Protein AF-A0A7W1JIZ1-F1 (afdb_monomer_lite)

Foldseek 3Di:
DDDPPVLPDPCNVQPPDDDDFVRLQQVVLCLLQQQKGWPDDPDPWDADPVRHTDDDVHTDIDRRDHSLVSLVQLVVQLQLQDPPHLLVVLVLHEPARKGWDWHADPLLQKTKIWMDHSRGTGIFMDGDADPVRHGDHQAQPADPNDHDHPVCSINNNPRSVVVSVVCNVCVVVDPRDDRDHHPCVVPFQPWFFQAAFALAAPVVSQVSCVVSQEHEDEDEEDAACHQFRGFHAKVVGGRDIDTRHYYIYTHTHRNHHDDPPDPDPDPDPDPDPDDDDDDDDDDDDDDDDDDDDDDDDDDDDDDDDDDDDDDDDDDDDDDDDD

pLDDT: mean 81.82, std 17.98, range [32.06, 98.25]

Secondary structure (DSSP, 8-state):
-PPPGGG--TTGGG--S---HHHHHHHHHHHHTTTEE------S--B-TTSPBPP------EE-S-HHHHHHHHHHHHTTTSTTSHHHHTT---SS--EEEEEE-GGGSEEEEEEE-SS-EEEEEEEEE-TT--EE--TT-EETTEEPPTTT-SIIIIIHHHHHHHHHHHGGGS---PPPPP-HHHHSS--EEPPP-TTSBHHHHHHHHHHTT-EEEEEEEE--SSPTTBEEEEESPTT-EE-TT-EEEEEEE-SPPP-PPPPPP-PPPPPPPPPPPPPPPP--------------PPPPPPPPPPPPPPPPPPPPPPPPP-

Sequence (322 aa):
VTVLDDQEVPPFTLGVTDIDPLTMSSVYATMAARGVYCPPNPILDIEDRDGDSVEFPGSECERLLRPAVGDAVNDVLRGVQEPGGFGYSNGLQLTQPSAAKTGTTQNNKAVWYAGYTPTLSTAAMIAGANDAGSPKSLVGRTVGGVTLSIDSVAGSALAGPMWKRAMVVVQQWLPDLNFQPINQAKIGGAAVSVPSVAGLSVPEASARLRDAGLVPVVSSTVDSSYAYGTVAYSSPGAGSQAVSGQQVSLYISDGTPYVAPSPQPSPQPSPQPSPQPSPQSPGPSGPPPGGPGPGGPGPGGPPNPPDPPDPPDEPTEPPNGD

Radius of gyration: 31.99 Å; chains: 1; bounding box: 87×78×73 Å

Structure (mmCIF, N/CA/C/O backbone):
data_AF-A0A7W1JIZ1-F1
#
_entry.id   AF-A0A7W1JIZ1-F1
#
loop_
_atom_site.group_PDB
_atom_site.id
_atom_site.type_symbol
_atom_site.label_atom_id
_atom_site.label_alt_id
_atom_site.label_comp_id
_atom_site.label_asym_id
_atom_site.label_entity_id
_atom_site.label_seq_id
_atom_site.pdbx_PDB_ins_code
_atom_site.Cartn_x
_atom_site.Cartn_y
_atom_site.Cartn_z
_atom_site.occupancy
_atom_site.B_iso_or_equiv
_atom_site.auth_seq_id
_atom_site.auth_comp_id
_atom_site.auth_asym_id
_atom_site.auth_atom_id
_atom_site.pdbx_PDB_model_num
ATOM 1 N N . VAL A 1 1 ? -14.805 -8.358 -5.251 1.00 48.69 1 VAL A N 1
ATOM 2 C CA . VAL A 1 1 ? -15.049 -6.909 -5.430 1.00 48.69 1 VAL A CA 1
ATOM 3 C C . VAL A 1 1 ? -15.220 -6.672 -6.914 1.00 48.69 1 VAL A C 1
ATOM 5 O O . VAL A 1 1 ? -14.258 -6.854 -7.648 1.00 48.69 1 VAL A O 1
ATOM 8 N N . THR A 1 2 ? -16.441 -6.390 -7.354 1.00 47.84 2 THR A N 1
ATOM 9 C CA . THR A 1 2 ? -16.717 -5.996 -8.740 1.00 47.84 2 THR A CA 1
ATOM 10 C C . THR A 1 2 ? -16.541 -4.487 -8.804 1.00 47.84 2 THR A C 1
ATOM 12 O O . THR A 1 2 ? -17.171 -3.775 -8.024 1.00 47.84 2 THR A O 1
ATOM 15 N N . VAL A 1 3 ? -15.638 -4.010 -9.656 1.00 55.28 3 VAL A N 1
ATOM 16 C CA . VAL A 1 3 ? -15.565 -2.584 -9.987 1.00 55.28 3 VAL A CA 1
ATOM 17 C C . VAL A 1 3 ? -16.780 -2.304 -10.865 1.00 55.28 3 VAL A C 1
ATOM 19 O O . VAL A 1 3 ? -17.052 -3.072 -11.781 1.00 55.28 3 VAL A O 1
ATOM 22 N N . LEU A 1 4 ? -17.576 -1.296 -10.517 1.00 60.03 4 LEU A N 1
ATOM 23 C CA . LEU A 1 4 ? -18.727 -0.915 -11.333 1.00 60.03 4 LEU A CA 1
ATOM 24 C C . LEU A 1 4 ? -18.220 -0.316 -12.658 1.00 60.03 4 LEU A C 1
ATOM 26 O O . LEU A 1 4 ? -17.194 0.363 -12.656 1.00 60.03 4 LEU A O 1
ATOM 30 N N . ASP A 1 5 ? -18.915 -0.558 -13.773 1.00 61.09 5 ASP A N 1
ATOM 31 C CA . ASP A 1 5 ? -18.470 -0.133 -15.115 1.00 61.09 5 ASP A CA 1
ATOM 32 C C . ASP A 1 5 ? -18.224 1.388 -15.219 1.00 61.09 5 ASP A C 1
ATOM 34 O O . ASP A 1 5 ? -17.377 1.839 -15.987 1.00 61.09 5 ASP A O 1
ATOM 38 N N . ASP A 1 6 ? -18.916 2.200 -14.414 1.00 64.75 6 ASP A N 1
ATOM 39 C CA . ASP A 1 6 ? -18.737 3.657 -14.338 1.00 64.75 6 ASP A CA 1
ATOM 40 C C . ASP A 1 6 ? -17.444 4.084 -13.616 1.00 64.75 6 ASP A C 1
ATOM 42 O O . ASP A 1 6 ? -17.057 5.252 -13.661 1.00 64.75 6 ASP A O 1
ATOM 46 N N . GLN A 1 7 ? -16.758 3.140 -12.971 1.00 58.75 7 GLN A N 1
ATOM 47 C CA . GLN A 1 7 ? -15.503 3.339 -12.249 1.00 58.75 7 GLN A CA 1
ATOM 48 C C . GLN A 1 7 ? -14.281 2.825 -13.033 1.00 58.75 7 GLN A C 1
ATOM 50 O O . GLN A 1 7 ? -13.144 3.121 -12.655 1.00 58.75 7 GLN A O 1
ATOM 55 N N . GLU A 1 8 ? -14.478 2.118 -14.153 1.00 67.88 8 GLU A N 1
ATOM 56 C CA . GLU A 1 8 ? -13.410 1.658 -15.054 1.00 67.88 8 GLU A CA 1
ATOM 57 C C . GLU A 1 8 ? -12.927 2.779 -15.991 1.00 67.88 8 GLU A C 1
ATOM 59 O O . GLU A 1 8 ? -13.077 2.753 -17.212 1.00 67.88 8 GLU A O 1
ATOM 64 N N . VAL A 1 9 ? -12.322 3.807 -15.403 1.00 74.06 9 VAL A N 1
ATOM 65 C CA . VAL A 1 9 ? -11.787 4.964 -16.132 1.00 74.06 9 VAL A CA 1
ATOM 66 C C . VAL A 1 9 ? -10.263 4.860 -16.306 1.00 74.06 9 VAL A C 1
ATOM 68 O O . VAL A 1 9 ? -9.600 4.216 -15.495 1.00 74.06 9 VAL A O 1
ATOM 71 N N . PRO A 1 10 ? -9.637 5.520 -17.305 1.00 77.94 10 PRO A N 1
ATOM 72 C CA . PRO A 1 10 ? -8.180 5.479 -17.489 1.00 77.94 10 PRO A CA 1
ATOM 73 C C . PRO A 1 10 ? -7.337 5.763 -16.225 1.00 77.94 10 PRO A C 1
ATOM 75 O O . PRO A 1 10 ? -6.328 5.083 -16.030 1.00 77.94 10 PRO A O 1
ATOM 78 N N . PRO A 1 11 ? -7.717 6.699 -15.325 1.00 78.38 11 PRO A N 1
ATOM 79 C CA . PRO A 1 11 ? -7.002 6.909 -14.067 1.00 78.38 11 PRO A CA 1
ATOM 80 C C . PRO A 1 11 ? -7.400 5.941 -12.934 1.00 78.38 11 PRO A C 1
ATOM 82 O O . PRO A 1 11 ? -7.041 6.200 -11.790 1.00 78.38 11 PRO A O 1
ATOM 85 N N . PHE A 1 12 ? -8.108 4.834 -13.194 1.00 78.44 12 PHE A N 1
ATOM 86 C CA . PHE A 1 12 ? -8.538 3.866 -12.169 1.00 78.44 12 PHE A CA 1
ATOM 87 C C . PHE A 1 12 ? -7.379 3.394 -11.276 1.00 78.44 12 PHE A C 1
ATOM 89 O O . PHE A 1 12 ? -7.503 3.347 -10.053 1.00 78.44 12 PHE A O 1
ATOM 96 N N . THR A 1 13 ? -6.203 3.145 -11.863 1.00 79.50 13 THR A N 1
ATOM 97 C CA . THR A 1 13 ? -4.988 2.730 -11.133 1.00 79.50 13 THR A CA 1
ATOM 98 C C . THR A 1 13 ? -4.440 3.796 -10.178 1.00 79.50 13 THR A C 1
ATOM 100 O O . THR A 1 13 ? -3.628 3.475 -9.310 1.00 79.50 13 THR A O 1
ATOM 103 N N . LEU A 1 14 ? -4.893 5.048 -10.299 1.00 78.50 14 LEU A N 1
ATOM 104 C CA . LEU A 1 14 ? -4.579 6.145 -9.382 1.00 78.50 14 LEU A CA 1
ATOM 105 C C . LEU A 1 14 ? -5.563 6.240 -8.202 1.00 78.50 14 LEU A C 1
ATOM 107 O O . LEU A 1 14 ? -5.382 7.101 -7.344 1.00 78.50 14 LEU A O 1
ATOM 111 N N . GLY A 1 15 ? -6.573 5.364 -8.130 1.00 77.06 15 GLY A N 1
ATOM 112 C CA . GLY A 1 15 ? -7.513 5.301 -7.009 1.00 77.06 15 GLY A CA 1
ATOM 113 C C . GLY A 1 15 ? -8.532 6.439 -7.009 1.00 77.06 15 GLY A C 1
ATOM 114 O O . GLY A 1 15 ? -8.712 7.106 -5.995 1.00 77.06 15 GLY A O 1
ATOM 115 N N . VAL A 1 16 ? -9.169 6.688 -8.156 1.00 78.62 16 VAL A N 1
ATOM 116 C CA . VAL A 1 16 ? -10.203 7.732 -8.307 1.00 78.62 16 VAL A CA 1
ATOM 117 C C . VAL A 1 16 ? -11.591 7.306 -7.819 1.00 78.62 16 VAL A C 1
ATOM 119 O O . VAL A 1 16 ? -12.477 8.147 -7.727 1.00 78.62 16 VAL A O 1
ATOM 122 N N . THR A 1 17 ? -11.770 6.022 -7.516 1.00 78.31 17 THR A N 1
ATOM 123 C CA . THR A 1 17 ? -13.031 5.441 -7.047 1.00 78.31 17 THR A CA 1
ATOM 124 C C . THR A 1 17 ? -13.252 5.713 -5.564 1.00 78.31 17 THR A C 1
ATOM 126 O O . THR A 1 17 ? -12.331 5.573 -4.754 1.00 78.31 17 THR A O 1
ATOM 129 N N . ASP A 1 18 ? -14.493 6.031 -5.201 1.00 82.00 18 ASP A N 1
ATOM 130 C CA . ASP A 1 18 ? -14.903 6.169 -3.807 1.00 82.00 18 ASP A CA 1
ATOM 131 C C . ASP A 1 18 ? -14.975 4.793 -3.136 1.00 82.00 18 ASP A C 1
ATOM 133 O O . ASP A 1 18 ? -15.740 3.916 -3.539 1.00 82.00 18 ASP A O 1
ATOM 137 N N . ILE A 1 19 ? -14.154 4.589 -2.104 1.00 87.81 19 ILE A N 1
ATOM 138 C CA . ILE A 1 19 ? -14.117 3.351 -1.321 1.00 87.81 19 ILE A CA 1
ATOM 139 C C . ILE A 1 19 ? -14.002 3.701 0.161 1.00 87.81 19 ILE A C 1
ATOM 141 O O . ILE A 1 19 ? -13.246 4.594 0.547 1.00 87.81 19 ILE A O 1
ATOM 145 N N . ASP A 1 20 ? -14.747 2.991 1.005 1.00 91.44 20 ASP A N 1
ATOM 146 C CA . ASP A 1 20 ? -14.734 3.198 2.447 1.00 91.44 20 ASP A CA 1
ATOM 147 C C . ASP A 1 20 ? -13.520 2.523 3.138 1.00 91.44 20 ASP A C 1
ATOM 149 O O . ASP A 1 20 ? -12.940 1.556 2.622 1.00 91.44 20 ASP A O 1
ATOM 153 N N . PRO A 1 21 ? -13.119 2.992 4.338 1.00 94.12 21 PRO A N 1
ATOM 154 C CA . PRO A 1 21 ? -11.977 2.426 5.054 1.00 94.12 21 PRO A CA 1
ATOM 155 C C . PRO A 1 21 ? -12.106 0.946 5.441 1.00 94.12 21 PRO A C 1
ATOM 157 O O . PRO A 1 21 ? -11.080 0.265 5.510 1.00 94.12 21 PRO A O 1
ATOM 160 N N . LEU A 1 22 ? -13.319 0.428 5.679 1.00 95.19 22 LEU A N 1
ATOM 161 C CA . LEU A 1 22 ? -13.514 -0.984 6.019 1.00 95.19 22 LEU A CA 1
ATOM 162 C C . LEU A 1 22 ? -13.205 -1.854 4.799 1.00 95.19 22 LEU A C 1
ATOM 164 O O . LEU A 1 22 ? -12.406 -2.789 4.905 1.00 95.19 22 LEU A O 1
ATOM 168 N N . THR A 1 23 ? -13.729 -1.489 3.629 1.00 94.94 23 THR A N 1
ATOM 169 C CA . THR A 1 23 ? -13.409 -2.159 2.364 1.00 94.94 23 THR A CA 1
ATOM 170 C C . THR A 1 23 ? -11.909 -2.102 2.069 1.00 94.94 23 THR A C 1
ATOM 172 O O . THR A 1 23 ? -11.303 -3.137 1.784 1.00 94.94 23 THR A O 1
ATOM 175 N N . MET A 1 24 ? -11.269 -0.935 2.218 1.00 95.62 24 MET A N 1
ATOM 176 C CA . MET A 1 24 ? -9.814 -0.815 2.047 1.00 95.62 24 MET A CA 1
ATOM 177 C C . MET A 1 24 ? -9.032 -1.709 3.014 1.00 95.62 24 MET A C 1
ATOM 179 O O . MET A 1 24 ? -8.118 -2.417 2.591 1.00 95.62 24 MET A O 1
ATOM 183 N N . SER A 1 25 ? -9.397 -1.740 4.298 1.00 96.88 25 SER A N 1
ATOM 184 C CA . SER A 1 25 ? -8.731 -2.612 5.273 1.00 96.88 25 SER A CA 1
ATOM 185 C C . SER A 1 25 ? -8.864 -4.095 4.907 1.00 96.88 25 SER A C 1
ATOM 187 O O . SER A 1 25 ? -7.904 -4.850 5.021 1.00 96.88 25 SER A O 1
ATOM 189 N N . SER A 1 26 ? -10.013 -4.509 4.367 1.00 96.75 26 SER A N 1
ATOM 190 C CA . SER A 1 26 ? -10.249 -5.885 3.922 1.00 96.75 26 SER A CA 1
ATOM 191 C C . SER A 1 26 ? -9.415 -6.260 2.686 1.00 96.75 26 SER A C 1
ATOM 193 O O . SER A 1 26 ? -8.850 -7.358 2.611 1.00 96.75 26 SER A O 1
ATOM 195 N N . VAL A 1 27 ? -9.248 -5.330 1.738 1.00 95.75 27 VAL A N 1
ATOM 196 C CA . VAL A 1 27 ? -8.368 -5.523 0.570 1.00 95.75 27 VAL A CA 1
ATOM 197 C C . VAL A 1 27 ? -6.921 -5.740 1.013 1.00 95.75 27 VAL A C 1
ATOM 199 O O . VAL A 1 27 ? -6.272 -6.691 0.576 1.00 95.75 27 VAL A O 1
ATOM 202 N N . TYR A 1 28 ? -6.412 -4.907 1.919 1.00 97.75 28 TYR A N 1
ATOM 203 C CA . TYR A 1 28 ? -5.046 -5.053 2.425 1.00 97.75 28 TYR A CA 1
ATOM 204 C C . TYR A 1 28 ? -4.892 -6.284 3.337 1.00 97.75 28 TYR A C 1
ATOM 206 O O . TYR A 1 28 ? -3.856 -6.949 3.284 1.00 97.75 28 TYR A O 1
ATOM 214 N N . ALA A 1 29 ? -5.930 -6.670 4.091 1.00 98.00 29 ALA A N 1
ATOM 215 C CA . ALA A 1 29 ? -5.964 -7.935 4.831 1.00 98.00 29 ALA A CA 1
ATOM 216 C C . ALA A 1 29 ? -5.835 -9.148 3.899 1.00 98.00 29 ALA A C 1
ATOM 218 O O . ALA A 1 29 ? -5.145 -10.106 4.236 1.00 98.00 29 ALA A O 1
ATOM 219 N N . THR A 1 30 ? -6.416 -9.086 2.698 1.00 97.81 30 THR A N 1
ATOM 220 C CA . THR A 1 30 ? -6.281 -10.150 1.690 1.00 97.81 30 THR A CA 1
ATOM 221 C C . THR A 1 30 ? -4.826 -10.337 1.258 1.00 97.81 30 THR A C 1
ATOM 223 O O . THR A 1 30 ? -4.362 -11.467 1.083 1.00 97.81 30 THR A O 1
ATOM 226 N N . MET A 1 31 ? -4.071 -9.242 1.126 1.00 97.00 31 MET A N 1
ATOM 227 C CA . MET A 1 31 ? -2.637 -9.296 0.812 1.00 97.00 31 MET A CA 1
ATOM 228 C C . MET A 1 31 ? -1.827 -9.847 1.992 1.00 97.00 31 MET A C 1
ATOM 230 O O . MET A 1 31 ? -1.006 -10.750 1.803 1.00 97.00 31 MET A O 1
ATOM 234 N N . ALA A 1 32 ? -2.125 -9.391 3.215 1.00 96.94 32 ALA A N 1
ATOM 235 C CA . ALA A 1 32 ? -1.540 -9.921 4.449 1.00 96.94 32 ALA A CA 1
ATOM 236 C C . ALA A 1 32 ? -1.744 -11.443 4.572 1.00 96.94 32 ALA A C 1
ATOM 238 O O . ALA A 1 32 ? -0.798 -12.189 4.819 1.00 96.94 32 ALA A O 1
ATOM 239 N N . ALA A 1 33 ? -2.960 -11.911 4.275 1.00 97.06 33 ALA A N 1
ATOM 240 C CA . ALA A 1 33 ? -3.366 -13.314 4.272 1.00 97.06 33 ALA A CA 1
ATOM 241 C C . ALA A 1 33 ? -2.959 -14.076 2.994 1.00 97.06 33 ALA A C 1
ATOM 243 O O . ALA A 1 33 ? -3.486 -15.153 2.697 1.00 97.06 33 ALA A O 1
ATOM 244 N N . ARG A 1 34 ? -2.002 -13.542 2.221 1.00 96.25 34 ARG A N 1
ATOM 245 C CA . ARG A 1 34 ? -1.407 -14.196 1.043 1.00 96.25 34 ARG A CA 1
ATOM 246 C C . ARG A 1 34 ? -2.464 -14.630 0.021 1.00 96.25 34 ARG A C 1
ATOM 248 O O . ARG A 1 34 ? -2.449 -15.761 -0.480 1.00 96.25 34 ARG A O 1
ATOM 255 N N . GLY A 1 35 ? -3.405 -13.734 -0.262 1.00 96.62 35 GLY A N 1
ATOM 256 C CA . GLY A 1 35 ? -4.445 -13.910 -1.270 1.00 96.62 35 GLY A CA 1
ATOM 257 C C . GLY A 1 35 ? -5.746 -14.543 -0.788 1.00 96.62 35 GLY A C 1
ATOM 258 O O . GLY A 1 35 ? -6.577 -14.866 -1.634 1.00 96.62 35 GLY A O 1
ATOM 259 N N . VAL A 1 36 ? -5.918 -14.764 0.518 1.00 97.75 36 VAL A N 1
ATOM 260 C CA . VAL A 1 36 ? -7.187 -15.231 1.095 1.00 97.75 36 VAL A CA 1
ATOM 261 C C . VAL A 1 36 ? -8.004 -14.028 1.543 1.00 97.75 36 VAL A C 1
ATOM 263 O O . VAL A 1 36 ? -7.555 -13.254 2.379 1.00 97.75 36 VAL A O 1
ATOM 266 N N . TYR A 1 37 ? -9.193 -13.875 0.978 1.00 97.00 37 TYR A N 1
ATOM 267 C CA . TYR A 1 37 ? -10.169 -12.874 1.374 1.00 97.00 37 TYR A CA 1
ATOM 268 C C . TYR A 1 37 ? -11.163 -13.497 2.347 1.00 97.00 37 TYR A C 1
ATOM 270 O O . TYR A 1 37 ? -11.658 -14.594 2.107 1.00 97.00 37 TYR A O 1
ATOM 278 N N . CYS A 1 38 ? -11.475 -12.780 3.419 1.00 94.69 38 CYS A N 1
ATOM 279 C CA . CYS A 1 38 ? -12.559 -13.117 4.330 1.00 94.69 38 CYS A CA 1
ATOM 280 C C . CYS A 1 38 ? -13.468 -11.884 4.438 1.00 94.69 38 CYS A C 1
ATOM 282 O O . CYS A 1 38 ? -12.957 -10.805 4.767 1.00 94.69 38 CYS A O 1
ATOM 284 N N . PRO A 1 39 ? -14.782 -12.006 4.180 1.00 94.19 39 PRO A N 1
ATOM 285 C CA . PRO A 1 39 ? -15.728 -10.924 4.416 1.00 94.19 39 PRO A CA 1
ATOM 286 C C . PRO A 1 39 ? -15.605 -10.374 5.848 1.00 94.19 39 PRO A C 1
ATOM 288 O O . PRO A 1 39 ? -15.600 -11.169 6.796 1.00 94.19 39 PRO A O 1
ATOM 291 N N . PRO A 1 40 ? -15.493 -9.045 6.043 1.00 93.25 40 PRO A N 1
ATOM 292 C CA . PRO A 1 40 ? -15.467 -8.457 7.377 1.00 93.25 40 PRO A CA 1
ATOM 293 C C . PRO A 1 40 ? -16.747 -8.777 8.148 1.00 93.25 40 PRO A C 1
ATOM 295 O O . PRO A 1 40 ? -17.843 -8.693 7.598 1.00 93.25 40 PRO A O 1
ATOM 298 N N . ASN A 1 41 ? -16.606 -9.113 9.428 1.00 92.56 41 ASN A N 1
ATOM 299 C CA . ASN A 1 41 ? -17.721 -9.512 10.274 1.00 92.56 41 ASN A CA 1
ATOM 300 C C . ASN A 1 41 ? -17.519 -8.980 11.701 1.00 92.56 41 ASN A C 1
ATOM 302 O O . ASN A 1 41 ? -16.470 -9.243 12.291 1.00 92.56 41 ASN A O 1
ATOM 306 N N . PRO A 1 42 ? -18.472 -8.199 12.243 1.00 92.38 42 PRO A N 1
ATOM 307 C CA . PRO A 1 42 ? -18.342 -7.604 13.570 1.00 92.38 42 PRO A CA 1
ATOM 308 C C . PRO A 1 42 ? -18.762 -8.545 14.711 1.00 92.38 42 PRO A C 1
ATOM 310 O O . PRO A 1 42 ? -18.603 -8.177 15.873 1.00 92.38 42 PRO A O 1
ATOM 313 N N . ILE A 1 43 ? -19.337 -9.714 14.409 1.00 92.38 43 ILE A N 1
ATOM 314 C CA . ILE A 1 43 ? -19.869 -10.647 15.407 1.00 92.38 43 ILE A CA 1
ATOM 315 C C . ILE A 1 43 ? -18.727 -11.521 15.937 1.00 92.38 43 ILE A C 1
ATOM 317 O O . ILE A 1 43 ? -18.077 -12.227 15.167 1.00 92.38 43 ILE A O 1
ATOM 321 N N . LEU A 1 44 ? -18.497 -11.465 17.251 1.00 89.25 44 LEU A N 1
ATOM 322 C CA . LEU A 1 44 ? -17.496 -12.286 17.944 1.00 89.25 44 LEU A CA 1
ATOM 323 C C . LEU A 1 44 ? -18.102 -13.561 18.534 1.00 89.25 44 LEU A C 1
ATOM 325 O O . LEU A 1 44 ? -17.518 -14.629 18.390 1.00 89.25 44 LEU A O 1
ATOM 329 N N . ASP A 1 45 ? -19.257 -13.430 19.181 1.00 91.12 45 ASP A N 1
ATOM 330 C CA . ASP A 1 45 ? -20.047 -14.528 19.732 1.00 91.12 45 ASP A CA 1
ATOM 331 C C . ASP A 1 45 ? -21.519 -14.097 19.810 1.00 91.12 45 ASP A C 1
ATOM 333 O O . ASP A 1 45 ? -21.821 -12.896 19.813 1.00 91.12 45 ASP A O 1
ATOM 337 N N . ILE A 1 46 ? -22.428 -15.067 19.842 1.00 93.56 46 ILE A N 1
ATOM 338 C CA . ILE A 1 46 ? -23.862 -14.848 20.037 1.00 93.56 46 ILE A CA 1
ATOM 339 C C . ILE A 1 46 ? -24.282 -15.712 21.220 1.00 93.56 46 ILE A C 1
ATOM 341 O O . ILE A 1 46 ? -24.146 -16.925 21.164 1.00 93.56 46 ILE A O 1
ATOM 345 N N . GLU A 1 47 ? -24.838 -15.100 22.258 1.00 96.69 47 GLU A N 1
ATOM 346 C CA . GLU A 1 47 ? -25.409 -15.807 23.407 1.00 96.69 47 GLU A CA 1
ATOM 347 C C . GLU A 1 47 ? -26.937 -15.678 23.370 1.00 96.69 47 GLU A C 1
ATOM 349 O O . GLU A 1 47 ? -27.480 -14.644 22.957 1.00 96.69 47 GLU A O 1
ATOM 354 N N . ASP A 1 48 ? -27.648 -16.728 23.776 1.00 95.75 48 ASP A N 1
ATOM 355 C CA . ASP A 1 48 ? -29.096 -16.672 23.938 1.00 95.75 48 ASP A CA 1
ATOM 356 C C . ASP A 1 48 ? -29.513 -16.043 25.286 1.00 95.75 48 ASP A C 1
ATOM 358 O O . ASP A 1 48 ? -28.711 -15.482 26.032 1.00 95.75 48 ASP A O 1
ATOM 362 N N . ARG A 1 49 ? -30.815 -16.083 25.600 1.00 96.12 49 ARG A N 1
ATOM 363 C CA . ARG A 1 49 ? -31.348 -15.486 26.839 1.00 96.12 49 ARG A CA 1
ATOM 364 C C . ARG A 1 49 ? -30.878 -16.198 28.111 1.00 96.12 49 ARG A C 1
ATOM 366 O O . ARG A 1 49 ? -30.969 -15.608 29.187 1.00 96.12 49 ARG A O 1
ATOM 373 N N . ASP A 1 50 ? -30.504 -17.465 27.981 1.00 96.38 50 ASP A N 1
ATOM 374 C CA . ASP A 1 50 ? -30.121 -18.352 29.070 1.00 96.38 50 ASP A CA 1
ATOM 375 C C . ASP A 1 50 ? -28.589 -18.341 29.260 1.00 96.38 50 ASP A C 1
ATOM 377 O O . ASP A 1 50 ? -28.088 -18.826 30.276 1.00 96.38 50 ASP A O 1
ATOM 381 N N . GLY A 1 51 ? -27.866 -17.674 28.350 1.00 94.50 51 GLY A N 1
ATOM 382 C CA . GLY A 1 51 ? -26.414 -17.512 28.361 1.00 94.50 51 GLY A CA 1
ATOM 383 C C . GLY A 1 51 ? -25.678 -18.602 27.585 1.00 94.50 51 GLY A C 1
ATOM 384 O O . GLY A 1 51 ? -24.460 -18.709 27.712 1.00 94.50 51 GLY A O 1
ATOM 385 N N . ASP A 1 52 ? -26.393 -19.415 26.804 1.00 96.25 52 ASP A N 1
ATOM 386 C CA . ASP A 1 52 ? -25.790 -20.470 25.996 1.00 96.25 52 ASP A CA 1
ATOM 387 C C . ASP A 1 52 ? -25.305 -19.905 24.649 1.00 96.25 52 ASP A C 1
ATOM 389 O O . ASP A 1 52 ? -26.011 -19.136 23.985 1.00 96.25 52 ASP A O 1
ATOM 393 N N . SER A 1 53 ? -24.095 -20.294 24.225 1.00 94.88 53 SER A N 1
ATOM 394 C CA . SER A 1 53 ? -23.544 -19.888 22.926 1.00 94.88 53 SER A CA 1
ATOM 395 C C . SER A 1 53 ? -24.368 -20.463 21.772 1.00 94.88 53 SER A C 1
ATOM 397 O O . SER A 1 53 ? -24.633 -21.666 21.690 1.00 94.88 53 SER A O 1
ATOM 399 N N . VAL A 1 54 ? -24.709 -19.595 20.830 1.00 95.00 54 VAL A N 1
ATOM 400 C CA . VAL A 1 54 ? -25.409 -19.905 19.588 1.00 95.00 54 VAL A CA 1
ATOM 401 C C . VAL A 1 54 ? -24.382 -20.086 18.480 1.00 95.00 54 VAL A C 1
ATOM 403 O O . VAL A 1 54 ? -23.525 -19.231 18.256 1.00 95.00 54 VAL A O 1
ATOM 406 N N . GLU A 1 55 ? -24.487 -21.196 17.748 1.00 90.94 55 GLU A N 1
ATOM 407 C CA . GLU A 1 55 ? -23.596 -21.458 16.622 1.00 90.94 55 GLU A CA 1
ATOM 408 C C . GLU A 1 55 ? -23.717 -20.351 15.570 1.00 90.94 55 GLU A C 1
ATOM 410 O O . GLU A 1 55 ? -24.790 -20.076 15.024 1.00 90.94 55 GLU A O 1
ATOM 415 N N . PHE A 1 56 ? -22.581 -19.732 15.269 1.00 86.31 56 PHE A N 1
ATOM 416 C CA . PHE A 1 56 ? -22.457 -18.722 14.240 1.00 86.31 56 PHE A CA 1
ATOM 417 C C . PHE A 1 56 ? -21.385 -19.171 13.240 1.00 86.31 56 PHE A C 1
ATOM 419 O O . PHE A 1 56 ? -20.216 -19.277 13.615 1.00 86.31 56 PHE A O 1
ATOM 426 N N . PRO A 1 57 ? -21.739 -19.428 11.965 1.00 82.25 57 PRO A N 1
ATOM 427 C CA . PRO A 1 57 ? -20.809 -19.999 10.985 1.00 82.25 57 PRO A CA 1
ATOM 428 C C . PRO A 1 57 ? -19.659 -19.053 10.597 1.00 82.25 57 PRO A C 1
ATOM 430 O O . PRO A 1 57 ? -18.718 -19.470 9.925 1.00 82.25 57 PRO A O 1
ATOM 433 N N . GLY A 1 58 ? -19.698 -17.791 11.037 1.00 85.94 58 GLY A N 1
ATOM 434 C CA . GLY A 1 58 ? -18.648 -16.817 10.771 1.00 85.94 58 GLY A CA 1
ATOM 435 C C . GLY A 1 58 ? -18.593 -16.390 9.304 1.00 85.94 58 GLY A C 1
ATOM 436 O O . GLY A 1 58 ? -19.581 -16.454 8.574 1.00 85.94 58 GLY A O 1
ATOM 437 N N . SER A 1 59 ? -17.430 -15.893 8.888 1.00 89.88 59 SER A N 1
ATOM 438 C CA . SER A 1 59 ? -17.183 -15.483 7.503 1.00 89.88 59 SER A CA 1
ATOM 439 C C . SER A 1 59 ? -16.603 -16.629 6.682 1.00 89.88 59 SER A C 1
ATOM 441 O O . SER A 1 59 ? -15.571 -17.193 7.044 1.00 89.88 59 SER A O 1
ATOM 443 N N . GLU A 1 60 ? -17.200 -16.908 5.524 1.00 91.94 60 GLU A N 1
ATOM 444 C CA . GLU A 1 60 ? -16.630 -17.839 4.549 1.00 91.94 60 GLU A CA 1
ATOM 445 C C . GLU A 1 60 ? -15.468 -17.179 3.799 1.00 91.94 60 GLU A C 1
ATOM 447 O O . GLU A 1 60 ? -15.641 -16.193 3.081 1.00 91.94 60 GLU A O 1
ATOM 452 N N . CYS A 1 61 ? -14.262 -17.710 3.985 1.00 95.38 61 CYS A N 1
ATOM 453 C CA . CYS A 1 61 ? -13.064 -17.191 3.338 1.00 95.38 61 CYS A CA 1
ATOM 454 C C . CYS A 1 61 ? -12.805 -17.868 1.986 1.00 95.38 61 CYS A C 1
ATOM 456 O O . CYS A 1 61 ? -12.882 -19.090 1.861 1.00 95.38 61 CYS A O 1
ATOM 458 N N . GLU A 1 62 ? -12.371 -17.088 0.999 1.00 96.38 62 GLU A N 1
ATOM 459 C CA . GLU A 1 62 ? -12.053 -17.550 -0.351 1.00 96.38 62 GLU A CA 1
ATOM 460 C C . GLU A 1 62 ? -10.614 -17.189 -0.737 1.00 96.38 62 GLU A C 1
ATOM 462 O O . GLU A 1 62 ? -10.111 -16.100 -0.456 1.00 96.38 62 GLU A O 1
ATOM 467 N N . ARG A 1 63 ? -9.924 -18.094 -1.438 1.00 96.88 63 ARG A N 1
ATOM 468 C CA . ARG A 1 63 ? -8.626 -17.785 -2.045 1.00 96.88 63 ARG A CA 1
ATOM 469 C C . ARG A 1 63 ? -8.816 -17.100 -3.399 1.00 96.88 63 ARG A C 1
ATOM 471 O O . ARG A 1 63 ? -9.013 -17.774 -4.403 1.00 96.88 63 ARG A O 1
ATOM 478 N N . LEU A 1 64 ? -8.628 -15.784 -3.425 1.00 94.81 64 LEU A N 1
ATOM 479 C CA . LEU A 1 64 ? -8.710 -14.967 -4.640 1.00 94.81 64 LEU A CA 1
ATOM 480 C C . LEU A 1 64 ? -7.376 -14.868 -5.388 1.00 94.81 64 LEU A C 1
ATOM 482 O O . LEU A 1 64 ? -7.352 -14.754 -6.611 1.00 94.81 64 LEU A O 1
ATOM 486 N N . LEU A 1 65 ? -6.247 -14.915 -4.669 1.00 92.81 65 LEU A N 1
ATOM 487 C CA . LEU A 1 65 ? -4.912 -14.828 -5.265 1.00 92.81 65 LEU A CA 1
ATOM 488 C C . LEU A 1 65 ? -4.040 -16.027 -4.884 1.00 92.81 65 LEU A C 1
ATOM 490 O O . LEU A 1 65 ? -4.130 -16.611 -3.796 1.00 92.81 65 LEU A O 1
ATOM 494 N N . ARG A 1 66 ? -3.121 -16.373 -5.791 1.00 93.31 66 ARG A N 1
ATOM 495 C CA . ARG A 1 66 ? -2.047 -17.329 -5.495 1.00 93.31 66 ARG A CA 1
ATOM 496 C C . ARG A 1 66 ? -1.166 -16.757 -4.373 1.00 93.31 66 ARG A C 1
ATOM 498 O O . ARG A 1 66 ? -0.818 -15.579 -4.459 1.00 93.31 66 ARG A O 1
ATOM 505 N N . PRO A 1 67 ? -0.705 -17.573 -3.405 1.00 93.56 67 PRO A N 1
ATOM 506 C CA . PRO A 1 67 ? 0.148 -17.098 -2.314 1.00 93.56 67 PRO A CA 1
ATOM 507 C C . PRO A 1 67 ? 1.362 -16.297 -2.784 1.00 93.56 67 PRO A C 1
ATOM 509 O O . PRO A 1 67 ? 1.629 -15.233 -2.250 1.00 93.56 67 PRO A O 1
ATOM 512 N N . ALA A 1 68 ? 2.026 -16.752 -3.852 1.00 88.88 68 ALA A N 1
ATOM 513 C CA . ALA A 1 68 ? 3.193 -16.074 -4.413 1.00 88.88 68 ALA A CA 1
ATOM 514 C C . ALA A 1 68 ? 2.896 -14.638 -4.887 1.00 88.88 68 ALA A C 1
ATOM 516 O O . ALA A 1 68 ? 3.765 -13.782 -4.802 1.00 88.88 68 ALA A O 1
ATOM 517 N N . VAL A 1 69 ? 1.677 -14.352 -5.359 1.00 91.19 69 VAL A N 1
ATOM 518 C CA . VAL A 1 69 ? 1.284 -12.985 -5.742 1.00 91.19 69 VAL A CA 1
ATOM 519 C C . VAL A 1 69 ? 1.125 -12.116 -4.496 1.00 91.19 69 VAL A C 1
ATOM 521 O O . VAL A 1 69 ? 1.649 -11.009 -4.464 1.00 91.19 69 VAL A O 1
ATOM 524 N N . GLY A 1 70 ? 0.465 -12.633 -3.454 1.00 94.31 70 GLY A N 1
ATOM 525 C CA . GLY A 1 70 ? 0.366 -11.936 -2.168 1.00 94.31 70 GLY A CA 1
ATOM 526 C C . GLY A 1 70 ? 1.741 -11.673 -1.549 1.00 94.31 70 GLY A C 1
ATOM 527 O O . GLY A 1 70 ? 2.017 -10.558 -1.126 1.00 94.31 70 GLY A O 1
ATOM 528 N N . ASP A 1 71 ? 2.636 -12.662 -1.584 1.00 94.56 71 ASP A N 1
ATOM 529 C CA . ASP A 1 71 ? 4.016 -12.534 -1.099 1.00 94.56 71 ASP A CA 1
ATOM 530 C C . ASP A 1 71 ? 4.788 -11.452 -1.876 1.00 94.56 71 ASP A C 1
ATOM 532 O O . ASP A 1 71 ? 5.483 -10.645 -1.266 1.00 94.56 71 ASP A O 1
ATOM 536 N N . ALA A 1 72 ? 4.614 -11.376 -3.202 1.00 91.62 72 ALA A N 1
ATOM 537 C CA . ALA A 1 72 ? 5.209 -10.331 -4.041 1.00 91.62 72 ALA A CA 1
ATOM 538 C C . ALA A 1 72 ? 4.714 -8.925 -3.677 1.00 91.62 72 ALA A C 1
ATOM 540 O O . ALA A 1 72 ? 5.506 -7.995 -3.550 1.00 91.62 72 ALA A O 1
ATOM 541 N N . VAL A 1 73 ? 3.398 -8.770 -3.503 1.00 95.25 73 VAL A N 1
ATOM 542 C CA . VAL A 1 73 ? 2.795 -7.492 -3.102 1.00 95.25 73 VAL A CA 1
ATOM 543 C C . VAL A 1 73 ? 3.300 -7.086 -1.721 1.00 95.25 73 VAL A C 1
ATOM 545 O O . VAL A 1 73 ? 3.700 -5.941 -1.531 1.00 95.25 73 VAL A O 1
ATOM 548 N N . ASN A 1 74 ? 3.352 -8.028 -0.778 1.00 95.94 74 ASN A N 1
ATOM 549 C CA . ASN A 1 74 ? 3.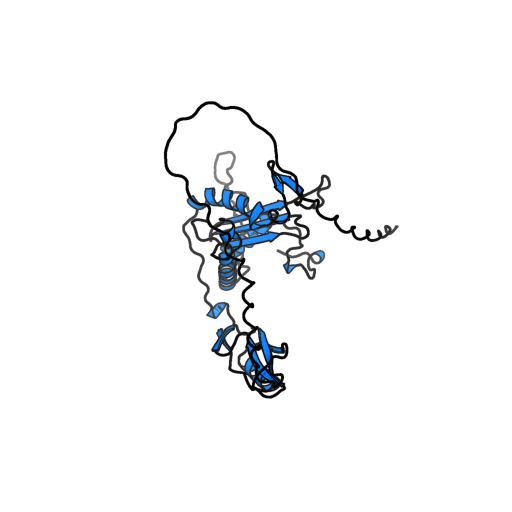881 -7.786 0.560 1.00 95.94 74 ASN A CA 1
ATOM 550 C C . ASN A 1 74 ? 5.341 -7.326 0.507 1.00 95.94 74 ASN A C 1
ATOM 552 O O . ASN A 1 74 ? 5.689 -6.360 1.175 1.00 95.94 74 ASN A O 1
ATOM 556 N N . ASP A 1 75 ? 6.178 -7.965 -0.311 1.00 93.56 75 ASP A N 1
ATOM 557 C CA . ASP A 1 75 ? 7.582 -7.590 -0.494 1.00 93.56 75 ASP A CA 1
ATOM 558 C C . ASP A 1 75 ? 7.752 -6.141 -0.958 1.00 93.56 75 ASP A C 1
ATOM 560 O O . ASP A 1 75 ? 8.491 -5.377 -0.340 1.00 93.56 75 ASP A O 1
ATOM 564 N N . VAL A 1 76 ? 6.985 -5.734 -1.972 1.00 93.75 76 VAL A N 1
ATOM 565 C CA . VAL A 1 76 ? 6.985 -4.354 -2.475 1.00 93.75 76 VAL A CA 1
ATOM 566 C C . VAL A 1 76 ? 6.472 -3.372 -1.417 1.00 93.75 76 VAL A C 1
ATOM 568 O O . VAL A 1 76 ? 7.072 -2.320 -1.199 1.00 93.75 76 VAL A O 1
ATOM 571 N N . LEU A 1 77 ? 5.365 -3.695 -0.742 1.00 97.00 77 LEU A N 1
ATOM 572 C CA . LEU A 1 77 ? 4.717 -2.788 0.211 1.00 97.00 77 LEU A CA 1
ATOM 573 C C . LEU A 1 77 ? 5.468 -2.658 1.546 1.00 97.00 77 LEU A C 1
ATOM 575 O O . LEU A 1 77 ? 5.308 -1.643 2.231 1.00 97.00 77 LEU A O 1
ATOM 579 N N . ARG A 1 78 ? 6.336 -3.614 1.908 1.00 96.06 78 ARG A N 1
ATOM 580 C CA . ARG A 1 78 ? 7.301 -3.435 3.011 1.00 96.06 78 ARG A CA 1
ATOM 581 C C . ARG A 1 78 ? 8.223 -2.244 2.763 1.00 96.06 78 ARG A C 1
ATOM 583 O O . ARG A 1 78 ? 8.531 -1.525 3.709 1.00 96.06 78 ARG A O 1
ATOM 590 N N . GLY A 1 79 ? 8.560 -1.957 1.503 1.00 91.56 79 GLY A N 1
ATOM 591 C CA . GLY A 1 79 ? 9.425 -0.838 1.122 1.00 91.56 79 GLY A CA 1
ATOM 592 C C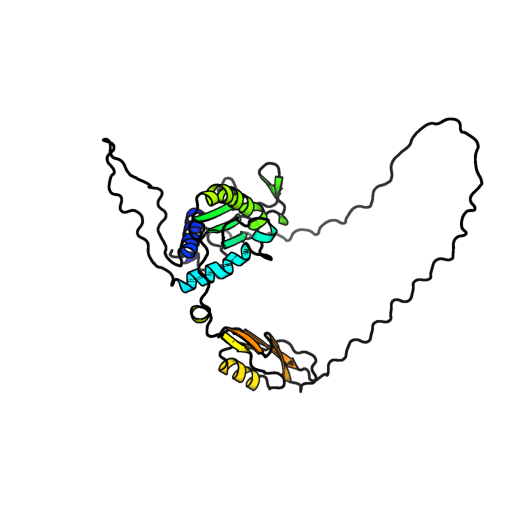 . GLY A 1 79 ? 8.943 0.533 1.613 1.00 91.56 79 GLY A C 1
ATOM 593 O O . GLY A 1 79 ? 9.754 1.422 1.846 1.00 91.56 79 GLY A O 1
ATOM 594 N N . VAL A 1 80 ? 7.638 0.723 1.854 1.00 95.31 80 VAL A N 1
ATOM 595 C CA . VAL A 1 80 ? 7.111 1.975 2.436 1.00 95.31 80 VAL A CA 1
ATOM 596 C C . VAL A 1 80 ? 7.579 2.179 3.880 1.00 95.31 80 VAL A C 1
ATOM 598 O O . VAL A 1 80 ? 7.764 3.323 4.300 1.00 95.31 80 VAL A O 1
ATOM 601 N N . GLN A 1 81 ? 7.789 1.089 4.616 1.00 92.75 81 GLN A N 1
ATOM 602 C CA . GLN A 1 81 ? 8.196 1.069 6.021 1.00 92.75 81 GLN A CA 1
ATOM 603 C C . GLN A 1 81 ? 9.716 0.920 6.202 1.00 92.75 81 GLN A C 1
ATOM 605 O O . GLN A 1 81 ? 10.200 0.982 7.329 1.00 92.75 81 GLN A O 1
ATOM 610 N N . GLU A 1 82 ? 10.476 0.747 5.121 1.00 89.12 82 GLU A N 1
ATOM 611 C CA . GLU A 1 82 ? 11.930 0.541 5.120 1.00 89.12 82 GLU A CA 1
ATOM 612 C C . GLU A 1 82 ? 12.698 1.814 4.723 1.00 89.12 82 GLU A C 1
ATOM 614 O O . GLU A 1 82 ? 12.095 2.741 4.175 1.00 89.12 82 GLU A O 1
ATOM 619 N N . PRO A 1 83 ? 14.019 1.908 4.995 1.00 86.75 83 PRO A N 1
ATOM 620 C CA . PRO A 1 83 ? 14.817 3.081 4.637 1.00 86.75 83 PRO A CA 1
ATOM 621 C C . PRO A 1 83 ? 14.602 3.534 3.185 1.00 86.75 83 PRO A C 1
ATOM 623 O O . PRO A 1 83 ? 14.750 2.752 2.251 1.00 86.75 83 PRO A O 1
ATOM 626 N N . GLY A 1 84 ? 14.259 4.813 3.002 1.00 82.44 84 GLY A N 1
ATOM 627 C CA . GLY A 1 84 ? 13.899 5.393 1.700 1.00 82.44 84 GLY A CA 1
ATOM 628 C C . GLY A 1 84 ? 12.394 5.400 1.396 1.00 82.44 84 GLY A C 1
ATOM 629 O O . GLY A 1 84 ? 11.960 6.118 0.498 1.00 82.44 84 GLY A O 1
ATOM 630 N N . GLY A 1 85 ? 11.582 4.672 2.165 1.00 86.19 85 GLY A N 1
ATOM 631 C CA . GLY A 1 85 ? 10.125 4.685 2.077 1.00 86.19 85 GLY A CA 1
ATOM 632 C C . GLY A 1 85 ? 9.479 5.895 2.757 1.00 86.19 85 GLY A C 1
ATOM 633 O O . GLY A 1 85 ? 9.975 6.422 3.753 1.00 86.19 85 GLY A O 1
ATOM 634 N N . PHE A 1 86 ? 8.318 6.327 2.254 1.00 89.38 86 PHE A N 1
ATOM 635 C CA . PHE A 1 86 ? 7.578 7.463 2.825 1.00 89.38 86 PHE A CA 1
ATOM 636 C C . PHE A 1 86 ? 7.136 7.235 4.274 1.00 89.38 86 PHE A C 1
ATOM 638 O O . PHE A 1 86 ? 7.148 8.177 5.066 1.00 89.38 86 PHE A O 1
ATOM 645 N N . GLY A 1 87 ? 6.748 6.005 4.624 1.00 91.94 87 GLY A N 1
ATOM 646 C CA . GLY A 1 87 ? 6.421 5.638 5.999 1.00 91.94 87 GLY A CA 1
ATOM 647 C C . GLY A 1 87 ? 7.650 5.702 6.893 1.00 91.94 87 GLY A C 1
ATOM 648 O O . GLY A 1 87 ? 7.593 6.284 7.975 1.00 91.94 87 GLY A O 1
ATOM 649 N N 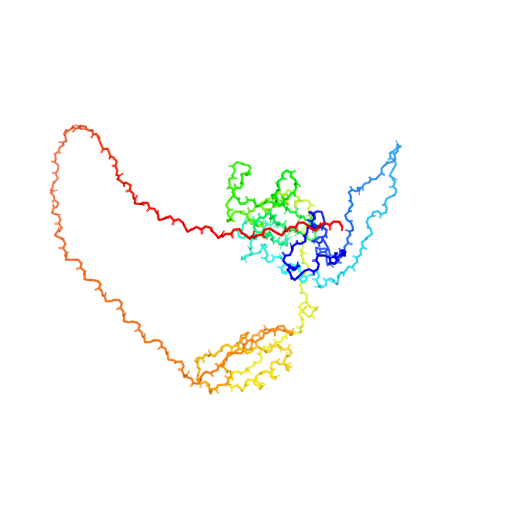. TYR A 1 88 ? 8.790 5.215 6.393 1.00 91.88 88 TYR A N 1
ATOM 650 C CA . TYR A 1 88 ? 10.048 5.272 7.123 1.00 91.88 88 TYR A CA 1
ATOM 651 C C . TYR A 1 88 ? 10.492 6.708 7.420 1.00 91.88 88 TYR A C 1
ATOM 653 O O . TYR A 1 88 ? 10.771 7.060 8.567 1.00 91.88 88 TYR A O 1
ATOM 661 N N . SER A 1 89 ? 10.501 7.562 6.395 1.00 91.12 89 SER A N 1
ATOM 662 C CA . SER A 1 89 ? 10.905 8.969 6.510 1.00 91.12 89 SER A CA 1
ATOM 663 C C . SER A 1 89 ? 10.007 9.785 7.446 1.00 91.12 89 SER A C 1
ATOM 665 O O . SER A 1 89 ? 10.438 10.817 7.947 1.00 91.12 89 SER A O 1
ATOM 667 N N . ASN A 1 90 ? 8.780 9.319 7.710 1.00 94.06 90 ASN A N 1
ATOM 668 C CA . ASN A 1 90 ? 7.833 9.944 8.640 1.00 94.06 90 ASN A CA 1
ATOM 669 C C . ASN A 1 90 ? 7.738 9.217 10.000 1.00 94.06 90 ASN A C 1
ATOM 671 O O . ASN A 1 90 ? 6.849 9.519 10.791 1.00 94.06 90 ASN A O 1
ATOM 675 N N . GLY A 1 91 ? 8.626 8.258 10.295 1.00 95.62 91 GLY A N 1
ATOM 676 C CA . GLY A 1 91 ? 8.649 7.565 11.592 1.00 95.62 91 GLY A CA 1
ATOM 677 C C . GLY A 1 91 ? 7.457 6.626 11.832 1.00 95.62 91 GLY A C 1
ATOM 678 O O . GLY A 1 91 ? 7.040 6.415 12.974 1.00 95.62 91 GLY A O 1
ATOM 679 N N . LEU A 1 92 ? 6.864 6.088 10.764 1.00 96.94 92 LEU A N 1
ATOM 680 C CA . LEU A 1 92 ? 5.651 5.264 10.821 1.00 96.94 92 LEU A CA 1
ATOM 681 C C . LEU A 1 92 ? 5.934 3.757 10.930 1.00 96.94 92 LEU A C 1
ATOM 683 O O . LEU A 1 92 ? 5.002 2.955 10.915 1.00 96.94 92 LEU A O 1
ATOM 687 N N . GLN A 1 93 ? 7.192 3.340 11.062 1.00 92.81 93 GLN A N 1
ATOM 688 C CA . GLN A 1 93 ? 7.561 1.927 11.180 1.00 92.81 93 GLN A CA 1
ATOM 689 C C . GLN A 1 93 ? 7.039 1.352 12.496 1.00 92.81 93 GLN A C 1
ATOM 691 O O . GLN A 1 93 ? 7.152 1.995 13.538 1.00 92.81 93 GLN A O 1
ATOM 696 N N . LEU A 1 94 ? 6.481 0.143 12.492 1.00 94.19 94 LEU A N 1
ATOM 697 C CA . LEU A 1 94 ? 6.158 -0.601 13.717 1.00 94.19 94 LEU A CA 1
ATOM 698 C C . LEU A 1 94 ? 7.405 -1.297 14.278 1.00 94.19 94 LEU A C 1
ATOM 700 O O . LEU A 1 94 ? 8.433 -1.366 13.612 1.00 94.19 94 LEU A O 1
ATOM 704 N N . THR A 1 95 ? 7.323 -1.812 15.508 1.00 91.75 95 THR A N 1
ATOM 705 C CA . THR A 1 95 ? 8.410 -2.665 16.037 1.00 91.75 95 THR A CA 1
ATOM 706 C C . THR A 1 95 ? 8.352 -4.083 15.475 1.00 91.75 95 THR A C 1
ATOM 708 O O . THR A 1 95 ? 9.341 -4.799 15.545 1.00 91.75 95 THR A O 1
ATOM 711 N N . GLN A 1 96 ? 7.195 -4.485 14.944 1.00 90.88 96 GLN A N 1
ATOM 712 C CA . GLN A 1 96 ? 7.009 -5.735 14.215 1.00 90.88 96 GLN A CA 1
ATOM 713 C C . GLN A 1 96 ? 7.053 -5.484 12.699 1.00 90.88 96 GLN A C 1
ATOM 715 O O . GLN A 1 96 ? 6.773 -4.359 12.259 1.00 90.88 96 GLN A O 1
ATOM 720 N N . PRO A 1 97 ? 7.354 -6.512 11.883 1.00 93.88 97 PRO A N 1
ATOM 721 C CA . PRO A 1 97 ? 7.274 -6.417 10.431 1.00 93.88 97 PRO A CA 1
ATOM 722 C C . PRO A 1 97 ? 5.925 -5.854 9.973 1.00 93.88 97 PRO A C 1
ATOM 724 O O . PRO A 1 97 ? 4.858 -6.338 10.351 1.00 93.88 97 PRO A O 1
ATOM 727 N N . SER A 1 98 ? 5.971 -4.817 9.137 1.00 96.50 98 SER A N 1
ATOM 728 C CA . SER A 1 98 ? 4.773 -4.195 8.574 1.00 96.50 98 SER A CA 1
ATOM 729 C C . SER A 1 98 ? 4.988 -3.790 7.122 1.00 96.50 98 SER A C 1
ATOM 731 O O . SER A 1 98 ? 6.110 -3.531 6.691 1.00 96.50 98 SER A O 1
ATOM 733 N N . ALA A 1 99 ? 3.894 -3.754 6.375 1.00 97.62 99 ALA A N 1
ATOM 734 C CA . ALA A 1 99 ? 3.819 -3.277 5.006 1.00 97.62 99 ALA A CA 1
ATOM 735 C C . ALA A 1 99 ? 2.746 -2.191 4.930 1.00 97.62 99 ALA A C 1
ATOM 737 O O . ALA A 1 99 ? 1.801 -2.186 5.724 1.00 97.62 99 ALA A O 1
ATOM 738 N N . ALA A 1 100 ? 2.903 -1.237 4.017 1.00 97.75 100 ALA A N 1
ATOM 739 C CA . ALA A 1 100 ? 1.970 -0.127 3.919 1.00 97.75 100 ALA A CA 1
ATOM 740 C C . ALA A 1 100 ? 1.937 0.494 2.527 1.00 97.75 100 ALA A C 1
ATOM 742 O O . ALA A 1 100 ? 2.802 0.254 1.688 1.00 97.75 100 ALA A O 1
ATOM 743 N N . LYS A 1 101 ? 0.946 1.354 2.308 1.00 97.50 101 LYS A N 1
ATOM 744 C CA . LYS A 1 101 ? 0.867 2.240 1.159 1.00 97.50 101 LYS A CA 1
ATOM 745 C C . LYS A 1 101 ? 0.237 3.571 1.547 1.00 97.50 101 LYS A C 1
ATOM 747 O O . LYS A 1 101 ? -0.767 3.639 2.254 1.00 97.50 101 LYS A O 1
ATOM 752 N N . THR A 1 102 ? 0.830 4.638 1.027 1.00 96.19 102 THR A N 1
ATOM 753 C CA . THR A 1 102 ? 0.298 5.998 1.105 1.00 96.19 102 THR A CA 1
ATOM 754 C C . THR A 1 102 ? -0.678 6.272 -0.038 1.00 96.19 102 THR A C 1
ATOM 756 O O . THR A 1 102 ? -0.484 5.784 -1.154 1.00 96.19 102 THR A O 1
ATOM 759 N N . GLY A 1 103 ? -1.685 7.102 0.209 1.00 93.88 103 GLY A N 1
ATOM 760 C CA . GLY A 1 103 ? -2.562 7.650 -0.822 1.00 93.88 103 GLY A CA 1
ATOM 761 C C . GLY A 1 103 ? -2.846 9.128 -0.576 1.00 93.88 103 GLY A C 1
ATOM 762 O O . GLY A 1 103 ? -2.976 9.557 0.569 1.00 93.88 103 GLY A O 1
ATOM 763 N N . THR A 1 104 ? -2.943 9.895 -1.654 1.00 92.94 104 THR A N 1
ATOM 764 C CA . THR A 1 104 ? -3.380 11.294 -1.649 1.00 92.94 104 THR A CA 1
ATOM 765 C C . THR A 1 104 ? -4.205 11.486 -2.912 1.00 92.94 104 THR A C 1
ATOM 767 O O . THR A 1 104 ? -3.697 11.254 -4.007 1.00 92.94 104 THR A O 1
ATOM 770 N N . THR A 1 105 ? -5.477 11.850 -2.776 1.00 91.19 105 THR A N 1
ATOM 771 C CA . THR A 1 105 ? -6.340 12.087 -3.938 1.00 91.19 105 THR A CA 1
ATOM 772 C C . THR A 1 105 ? -6.035 13.445 -4.562 1.00 91.19 105 THR A C 1
ATOM 774 O O . THR A 1 105 ? -5.434 14.321 -3.932 1.00 91.19 105 THR A O 1
ATOM 777 N N . GLN A 1 106 ? -6.541 13.665 -5.774 1.00 87.06 106 GLN A N 1
ATOM 778 C CA . GLN A 1 106 ? -6.387 14.946 -6.458 1.00 87.06 106 GLN A CA 1
ATOM 779 C C . GLN A 1 106 ? -6.912 16.116 -5.620 1.00 87.06 106 GLN A C 1
ATOM 781 O O . GLN A 1 106 ? -7.932 16.007 -4.927 1.00 87.06 106 GLN A O 1
ATOM 786 N N . ASN A 1 107 ? -6.188 17.237 -5.678 1.00 89.88 107 ASN A N 1
ATOM 787 C CA . ASN A 1 107 ? -6.423 18.446 -4.881 1.00 89.88 107 ASN A CA 1
ATOM 788 C C . ASN A 1 107 ? -6.431 18.205 -3.361 1.00 89.88 107 ASN A C 1
ATOM 790 O O . ASN A 1 107 ? -7.038 18.976 -2.612 1.00 89.88 107 ASN A O 1
ATOM 794 N N . ASN A 1 108 ? -5.800 17.115 -2.907 1.00 93.31 108 ASN A N 1
ATOM 795 C CA . ASN A 1 108 ? -5.628 16.758 -1.502 1.00 93.31 108 ASN A CA 1
ATOM 796 C C . ASN A 1 108 ? -6.963 16.720 -0.734 1.00 93.31 108 ASN A C 1
ATOM 798 O O . ASN A 1 108 ? -7.064 17.159 0.414 1.00 93.31 108 ASN A O 1
ATOM 802 N 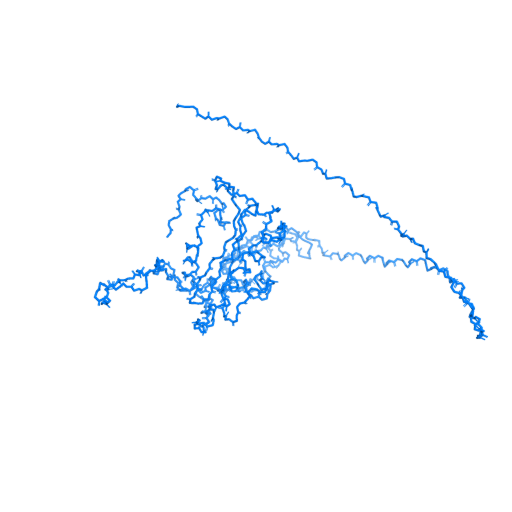N . LYS A 1 109 ? -8.020 16.247 -1.402 1.00 93.94 109 LYS A N 1
ATOM 803 C CA . LYS A 1 109 ? -9.367 16.131 -0.823 1.00 93.94 109 LYS A CA 1
ATOM 804 C C . LYS A 1 109 ? -9.452 15.007 0.209 1.00 93.94 109 LYS A C 1
ATOM 806 O O . LYS A 1 109 ? -10.168 15.135 1.197 1.00 93.94 109 LYS A O 1
ATOM 811 N N . ALA A 1 110 ? -8.689 13.939 -0.003 1.00 94.12 110 ALA A N 1
ATOM 812 C CA . ALA A 1 110 ? -8.508 12.857 0.943 1.00 94.12 110 ALA A CA 1
ATOM 813 C C . ALA A 1 110 ? -7.055 12.373 0.959 1.00 94.12 110 ALA A C 1
ATOM 815 O O . ALA A 1 110 ? -6.364 12.349 -0.063 1.00 94.12 110 ALA A O 1
ATOM 816 N N . VAL A 1 111 ? -6.608 11.957 2.138 1.00 95.56 111 VAL A N 1
ATOM 817 C CA . VAL A 1 111 ? -5.312 11.319 2.365 1.00 95.56 111 VAL A CA 1
ATOM 818 C C . VAL A 1 111 ? -5.512 10.002 3.089 1.00 95.56 111 VAL A C 1
ATOM 820 O O . VAL A 1 111 ? -6.344 9.889 3.989 1.00 95.56 111 VAL A O 1
ATOM 823 N N . TRP A 1 112 ? -4.723 9.016 2.689 1.00 97.25 112 TRP A N 1
ATOM 824 C CA . TRP A 1 112 ? -4.860 7.632 3.099 1.00 97.25 112 TRP A CA 1
ATOM 825 C C . TRP A 1 112 ? -3.524 7.059 3.550 1.00 97.25 112 TRP A C 1
ATOM 827 O O . TRP A 1 112 ? -2.470 7.318 2.959 1.00 97.25 112 TRP A O 1
ATOM 837 N N . TYR A 1 113 ? -3.592 6.216 4.570 1.00 98.25 113 TYR A N 1
ATOM 838 C CA . TYR A 1 113 ? -2.515 5.322 4.950 1.00 98.25 113 TYR A CA 1
ATOM 839 C C . TYR A 1 113 ? -3.108 3.952 5.259 1.00 98.25 113 TYR A C 1
ATOM 841 O O . TYR A 1 113 ? -3.765 3.766 6.284 1.00 98.25 113 TYR A O 1
ATOM 849 N N . ALA A 1 114 ? -2.909 3.005 4.348 1.00 98.25 114 ALA A N 1
ATOM 850 C CA . ALA A 1 114 ? -3.313 1.619 4.532 1.00 98.25 114 ALA A CA 1
ATOM 851 C C . ALA A 1 114 ? -2.074 0.807 4.891 1.00 98.25 114 ALA A C 1
ATOM 853 O O . ALA A 1 114 ? -1.093 0.810 4.148 1.00 98.25 114 ALA A O 1
ATOM 854 N N . GLY A 1 115 ? -2.093 0.141 6.038 1.00 97.81 115 GLY A N 1
ATOM 855 C CA . GLY A 1 115 ? -0.938 -0.590 6.539 1.00 97.81 115 GLY A CA 1
ATOM 856 C C . GLY A 1 115 ? -1.340 -1.814 7.339 1.00 97.81 115 GLY A C 1
ATOM 857 O O . GLY A 1 115 ? -2.439 -1.894 7.886 1.00 97.81 115 GLY A O 1
ATOM 858 N N . TYR A 1 116 ? -0.451 -2.796 7.374 1.00 98.06 116 TYR A N 1
ATOM 859 C CA . TYR A 1 116 ? -0.756 -4.108 7.919 1.00 98.06 116 TYR A CA 1
ATOM 860 C C . TYR A 1 116 ? 0.494 -4.845 8.405 1.00 98.06 116 TYR A C 1
ATOM 862 O O . TYR A 1 116 ? 1.609 -4.607 7.938 1.00 98.06 116 TYR A O 1
ATOM 870 N N . THR A 1 117 ? 0.284 -5.752 9.352 1.00 97.19 117 THR A N 1
ATOM 871 C CA . THR A 1 117 ? 1.200 -6.843 9.713 1.00 97.19 117 THR A CA 1
ATOM 872 C C . THR A 1 117 ? 0.697 -8.139 9.057 1.00 97.19 117 THR A C 1
ATOM 874 O O . THR A 1 117 ? -0.375 -8.126 8.444 1.00 97.19 117 THR A O 1
ATOM 877 N N . PRO A 1 118 ? 1.391 -9.285 9.187 1.00 96.19 118 PRO A N 1
ATOM 878 C CA . PRO A 1 118 ? 0.866 -10.560 8.691 1.00 96.19 118 PRO A CA 1
ATOM 879 C C . PRO A 1 118 ? -0.496 -10.980 9.273 1.00 96.19 118 PRO A C 1
ATOM 881 O O . PRO A 1 118 ? -1.141 -11.854 8.702 1.00 96.19 118 PRO A O 1
ATOM 884 N N . THR A 1 119 ? -0.940 -10.392 10.392 1.00 95.19 119 THR A N 1
ATOM 885 C CA . THR A 1 119 ? -2.161 -10.815 11.106 1.00 95.19 119 THR A CA 1
ATOM 886 C C . THR A 1 119 ? -3.186 -9.715 11.343 1.00 95.19 119 THR A C 1
ATOM 888 O O . THR A 1 119 ? -4.266 -10.006 11.847 1.00 95.19 119 THR A O 1
ATOM 891 N N . LEU A 1 120 ? -2.878 -8.457 11.022 1.00 96.56 120 LEU A N 1
ATOM 892 C CA . LEU A 1 120 ? -3.808 -7.346 11.204 1.00 96.56 120 LEU A CA 1
ATOM 893 C C . LEU A 1 120 ? -3.633 -6.314 10.096 1.00 96.56 120 LEU A C 1
ATOM 895 O O . LEU A 1 120 ? -2.517 -5.868 9.839 1.00 96.56 120 LEU A O 1
ATOM 899 N N . SER A 1 121 ? -4.742 -5.882 9.498 1.00 97.81 121 SER A N 1
ATOM 900 C CA . SER A 1 121 ? -4.773 -4.785 8.533 1.00 97.81 121 SER A CA 1
ATOM 901 C C . SER A 1 121 ? -5.635 -3.639 9.034 1.00 97.81 121 SER A C 1
ATOM 903 O O . SER A 1 121 ? -6.688 -3.858 9.629 1.00 97.81 121 SER A O 1
ATOM 905 N N . THR A 1 122 ? -5.185 -2.411 8.792 1.00 97.25 122 THR A N 1
ATOM 906 C CA . THR A 1 122 ? -5.905 -1.190 9.146 1.00 97.25 122 THR A CA 1
ATOM 907 C C . THR A 1 122 ? -5.733 -0.134 8.056 1.00 97.25 122 THR A C 1
ATOM 909 O O . THR A 1 122 ? -4.695 -0.041 7.396 1.00 97.25 122 THR A O 1
ATOM 912 N N . ALA A 1 123 ? -6.759 0.694 7.874 1.00 97.69 123 ALA A N 1
ATOM 913 C CA . ALA A 1 123 ? -6.734 1.833 6.966 1.00 97.69 123 ALA A CA 1
ATOM 914 C C . ALA A 1 123 ? -7.109 3.104 7.732 1.00 97.69 123 ALA A C 1
ATOM 916 O O . ALA A 1 123 ? -8.117 3.145 8.434 1.00 97.69 123 ALA A O 1
ATOM 917 N N . ALA A 1 124 ? -6.286 4.139 7.597 1.00 97.50 124 ALA A N 1
ATOM 918 C CA . ALA A 1 124 ? -6.547 5.471 8.118 1.00 97.50 124 ALA A CA 1
ATOM 919 C C . ALA A 1 124 ? -6.841 6.418 6.954 1.00 97.50 124 ALA A C 1
ATOM 921 O O . ALA A 1 124 ? -6.067 6.480 5.998 1.00 97.50 124 ALA A O 1
ATOM 922 N N . MET A 1 125 ? -7.932 7.172 7.063 1.00 95.56 125 MET A N 1
ATOM 923 C CA . MET A 1 125 ? -8.339 8.180 6.090 1.00 95.56 125 MET A CA 1
ATOM 924 C C . MET A 1 125 ? -8.626 9.491 6.808 1.00 95.56 125 MET A C 1
ATOM 926 O O . MET A 1 125 ? -9.285 9.497 7.846 1.00 95.56 125 MET A O 1
ATOM 930 N N . ILE A 1 126 ? -8.180 10.600 6.227 1.00 94.50 126 ILE A N 1
ATOM 931 C CA . ILE A 1 126 ? -8.685 11.932 6.562 1.00 94.50 126 ILE A CA 1
ATOM 932 C C . ILE A 1 126 ? -9.191 12.554 5.264 1.00 94.50 126 ILE A C 1
ATOM 934 O O . ILE A 1 126 ? -8.476 12.556 4.262 1.00 94.50 126 ILE A O 1
ATOM 938 N N . ALA A 1 127 ? -10.427 13.049 5.281 1.00 93.44 127 ALA A N 1
ATOM 939 C CA . ALA A 1 127 ? -11.131 13.566 4.113 1.00 93.44 127 ALA A CA 1
ATOM 940 C C . ALA A 1 127 ? -11.797 14.902 4.437 1.00 93.44 127 ALA A C 1
ATOM 942 O O . ALA A 1 127 ? -12.330 15.080 5.533 1.00 93.44 127 ALA A O 1
ATOM 943 N N . GLY A 1 128 ? -11.777 15.835 3.489 1.00 92.38 128 GLY A N 1
ATOM 944 C CA . GLY A 1 128 ? -12.547 17.068 3.574 1.00 92.38 128 GLY A CA 1
ATOM 945 C C . GLY A 1 128 ? -13.889 16.910 2.870 1.00 92.38 128 GLY A C 1
ATOM 946 O O . GLY A 1 128 ? -13.939 16.449 1.731 1.00 92.38 128 GLY A O 1
ATOM 947 N N . ALA A 1 129 ? -14.968 17.352 3.509 1.00 92.44 129 ALA A N 1
ATOM 948 C CA . ALA A 1 129 ? -16.298 17.448 2.913 1.00 92.44 129 ALA A CA 1
ATOM 949 C C . ALA A 1 129 ? -16.952 18.783 3.300 1.00 92.44 129 ALA A C 1
ATOM 951 O O . ALA A 1 129 ? -16.624 19.362 4.337 1.00 92.44 129 ALA A O 1
ATOM 952 N N . ASN A 1 130 ? -17.838 19.298 2.447 1.00 89.88 130 ASN A N 1
ATOM 953 C CA . ASN A 1 130 ? -18.758 20.377 2.821 1.00 89.88 130 ASN A CA 1
ATOM 954 C C . ASN A 1 130 ? -20.024 19.809 3.495 1.00 89.88 130 ASN A C 1
ATOM 956 O O . ASN A 1 130 ? -20.189 18.594 3.591 1.00 89.88 130 ASN A O 1
ATOM 960 N N . ASP A 1 131 ? -20.947 20.686 3.895 1.00 91.44 131 ASP A N 1
ATOM 961 C CA . ASP A 1 131 ? -22.208 20.299 4.553 1.00 91.44 131 ASP A CA 1
ATOM 962 C C . ASP A 1 131 ? -23.116 19.412 3.680 1.00 91.44 131 ASP A C 1
ATOM 964 O O . ASP A 1 131 ? -23.949 18.674 4.196 1.00 91.44 131 ASP A O 1
ATOM 968 N N . ALA A 1 132 ? -22.938 19.455 2.357 1.00 91.44 132 ALA A N 1
ATOM 969 C CA . ALA A 1 132 ? -23.645 18.606 1.400 1.00 91.44 132 ALA A CA 1
ATOM 970 C C . ALA A 1 132 ? -22.929 17.264 1.133 1.00 91.44 132 ALA A C 1
ATOM 972 O O . ALA A 1 132 ? -23.348 16.510 0.259 1.00 91.44 132 ALA A O 1
ATOM 973 N N . GLY A 1 133 ? -21.826 16.972 1.832 1.00 85.88 133 GLY A N 1
ATOM 974 C CA . GLY A 1 133 ? -21.026 15.757 1.649 1.00 85.88 133 GLY A CA 1
ATOM 975 C C . GLY A 1 133 ? -20.102 15.769 0.426 1.00 85.88 133 GLY A C 1
ATOM 976 O O . GLY A 1 133 ? -19.433 14.777 0.155 1.00 85.88 133 GLY A O 1
ATOM 977 N N . SER A 1 134 ? -20.014 16.877 -0.315 1.00 89.50 134 SER A N 1
ATOM 978 C CA . SER A 1 134 ? -19.129 16.984 -1.478 1.00 89.50 134 SER A CA 1
ATOM 979 C C . SER A 1 134 ? -17.660 17.122 -1.054 1.00 89.50 134 SER A C 1
ATOM 981 O O . SER A 1 134 ? -17.354 17.982 -0.216 1.00 89.50 134 SER A O 1
ATOM 983 N N . PRO A 1 135 ? -16.725 16.378 -1.679 1.00 90.56 135 PRO A N 1
ATOM 984 C CA . PRO A 1 135 ? -15.305 16.440 -1.348 1.00 90.56 135 PRO A CA 1
ATOM 985 C C . PRO A 1 135 ? -14.695 17.846 -1.462 1.00 90.56 135 PRO A C 1
ATOM 987 O O . PRO A 1 135 ? -14.829 18.535 -2.480 1.00 90.56 135 PRO A O 1
ATOM 990 N N . LYS A 1 136 ? -13.948 18.260 -0.436 1.00 93.94 136 LYS A N 1
ATOM 991 C CA . LYS A 1 136 ? -13.233 19.542 -0.357 1.00 93.94 136 LYS A CA 1
ATOM 992 C C . LYS A 1 136 ? -11.764 19.318 -0.035 1.00 93.94 136 LYS A C 1
ATOM 994 O O . LYS A 1 136 ? -11.413 18.389 0.679 1.00 93.94 136 LYS A O 1
ATOM 999 N N . SER A 1 137 ? -10.912 20.202 -0.553 1.00 94.88 137 SER A N 1
ATOM 1000 C CA . SER A 1 137 ? -9.489 20.165 -0.219 1.00 94.88 137 SER A CA 1
ATOM 1001 C C . SER A 1 137 ? -9.286 20.351 1.284 1.00 94.88 137 SER A C 1
ATOM 1003 O O . SER A 1 137 ? -9.947 21.190 1.913 1.00 94.88 137 SER A O 1
ATOM 1005 N N . LEU A 1 138 ? -8.357 19.570 1.828 1.00 95.06 138 LEU A N 1
ATOM 1006 C CA . LEU A 1 138 ? -7.865 19.703 3.195 1.00 95.06 138 LEU A CA 1
ATOM 1007 C C . LEU A 1 138 ? -6.825 20.828 3.329 1.00 95.06 138 LEU A C 1
ATOM 1009 O O . LEU A 1 138 ? -6.569 21.282 4.441 1.00 95.06 138 LEU A O 1
ATOM 1013 N N . VAL A 1 139 ? -6.240 21.310 2.227 1.00 94.50 139 VAL A N 1
ATOM 1014 C CA . VAL A 1 139 ? -5.266 22.412 2.257 1.00 94.50 139 VAL A CA 1
ATOM 1015 C C . VAL A 1 139 ? -5.953 23.695 2.725 1.00 94.50 139 VAL A C 1
ATOM 1017 O O . VAL A 1 139 ? -7.066 24.015 2.309 1.00 94.50 139 VAL A O 1
ATOM 1020 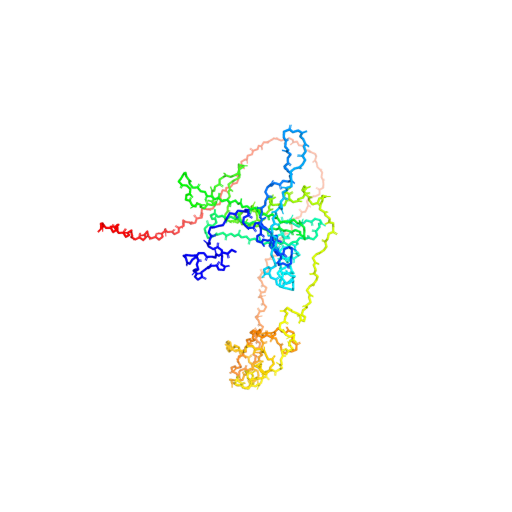N N . GLY A 1 140 ? -5.305 24.411 3.642 1.00 93.25 140 GLY A N 1
ATOM 1021 C CA . GLY A 1 140 ? -5.842 25.609 4.285 1.00 93.25 140 GLY A CA 1
ATOM 1022 C C . GLY A 1 140 ? -6.915 25.330 5.343 1.00 93.25 140 GLY A C 1
ATOM 1023 O O . GLY A 1 140 ? -7.433 26.274 5.938 1.00 93.25 140 GLY A O 1
ATOM 1024 N N . ARG A 1 141 ? -7.266 24.063 5.610 1.00 93.12 141 ARG A N 1
ATOM 1025 C CA . ARG A 1 141 ? -8.201 23.700 6.686 1.00 93.12 141 ARG A CA 1
ATOM 1026 C C . ARG A 1 141 ? -7.477 23.610 8.020 1.00 93.12 141 ARG A C 1
ATOM 1028 O O . ARG A 1 141 ? -6.330 23.180 8.079 1.00 93.12 141 ARG A O 1
ATOM 1035 N N . THR A 1 142 ? -8.165 23.981 9.096 1.00 91.00 142 THR A N 1
ATOM 1036 C CA . THR A 1 142 ? -7.645 23.861 10.461 1.00 91.00 142 THR A CA 1
ATOM 1037 C C . THR A 1 142 ? -8.190 22.598 11.116 1.00 91.00 142 THR A C 1
ATOM 1039 O O . THR A 1 142 ? -9.398 22.456 11.281 1.00 91.00 142 THR A O 1
ATOM 1042 N N . VAL A 1 143 ? -7.300 21.690 11.519 1.00 86.00 143 VAL A N 1
ATOM 1043 C CA . VAL A 1 143 ? -7.636 20.451 12.234 1.00 86.00 143 VAL A CA 1
ATOM 1044 C C . VAL A 1 143 ? -6.831 20.415 13.528 1.00 86.00 143 VAL A C 1
ATOM 1046 O O . VAL A 1 143 ? -5.614 20.577 13.509 1.00 86.00 143 VAL A O 1
ATOM 1049 N N . GLY A 1 144 ? -7.502 20.261 14.674 1.00 83.25 144 GLY A N 1
ATOM 1050 C CA . GLY A 1 144 ? -6.826 20.226 15.979 1.00 83.25 144 GLY A CA 1
ATOM 1051 C C . GLY A 1 144 ? -6.017 21.492 16.306 1.00 83.25 144 GLY A C 1
ATOM 1052 O O . GLY A 1 144 ? -5.002 21.403 16.987 1.00 83.25 144 GLY A O 1
ATOM 1053 N N . GLY A 1 145 ? -6.432 22.657 15.791 1.00 87.88 145 GLY A N 1
ATOM 1054 C CA . GLY A 1 145 ? -5.730 23.936 15.971 1.00 87.88 145 GLY A CA 1
ATOM 1055 C C . GLY A 1 145 ? -4.559 24.178 15.011 1.00 87.88 145 GLY A C 1
ATOM 1056 O O . GLY A 1 145 ? -3.934 25.231 15.082 1.00 87.88 145 GLY A O 1
ATOM 1057 N N . VAL A 1 146 ? -4.278 23.245 14.095 1.00 88.06 146 VAL A N 1
ATOM 1058 C CA . VAL A 1 146 ? -3.208 23.361 13.095 1.00 88.06 146 VAL A CA 1
ATOM 1059 C C . VAL A 1 146 ? -3.813 23.583 11.716 1.00 88.06 146 VAL A C 1
ATOM 1061 O O . VAL A 1 146 ? -4.634 22.788 11.262 1.00 88.06 146 VAL A O 1
ATOM 1064 N N . THR A 1 147 ? -3.403 24.653 11.037 1.00 94.00 147 THR A N 1
ATOM 1065 C CA . THR A 1 147 ? -3.754 24.882 9.629 1.00 94.00 147 THR A CA 1
ATOM 1066 C C . THR A 1 147 ? -2.868 24.032 8.730 1.00 94.00 147 THR A C 1
ATOM 1068 O O . THR A 1 147 ? -1.644 24.084 8.819 1.00 94.00 147 THR A O 1
ATOM 1071 N N . LEU A 1 148 ? -3.495 23.238 7.869 1.00 94.81 148 LEU A N 1
ATOM 1072 C CA . LEU A 1 148 ? -2.822 22.286 6.999 1.00 94.81 148 LEU A CA 1
ATOM 1073 C C . LEU A 1 148 ? -2.270 22.987 5.749 1.00 94.81 148 LEU A C 1
ATOM 1075 O O . LEU A 1 148 ? -3.007 23.676 5.044 1.00 94.81 148 LEU A O 1
ATOM 1079 N N . SER A 1 149 ? -0.982 22.806 5.461 1.00 92.44 149 SER A N 1
ATOM 1080 C CA . SER A 1 149 ? -0.336 23.269 4.228 1.00 92.44 149 SER A CA 1
ATOM 1081 C C . SER A 1 149 ? -0.335 22.160 3.178 1.00 92.44 149 SER A C 1
ATOM 1083 O O . SER A 1 149 ? -0.580 20.997 3.490 1.00 92.44 149 SER A O 1
ATOM 1085 N N . ILE A 1 150 ? -0.029 22.495 1.925 1.00 88.62 150 ILE A N 1
ATOM 1086 C CA . ILE A 1 150 ? 0.064 21.496 0.852 1.00 88.62 150 ILE A CA 1
ATOM 1087 C C . ILE A 1 150 ? 1.027 20.348 1.201 1.00 88.62 150 ILE A C 1
ATOM 1089 O O . ILE A 1 150 ? 0.699 19.184 0.978 1.00 88.62 150 ILE A O 1
ATOM 1093 N N . ASP A 1 151 ? 2.150 20.664 1.848 1.00 85.44 151 ASP A N 1
ATOM 1094 C CA . ASP A 1 151 ? 3.173 19.687 2.231 1.00 85.44 151 ASP A CA 1
ATOM 1095 C C . ASP A 1 151 ? 2.731 18.775 3.382 1.00 85.44 151 ASP A C 1
ATOM 1097 O O . ASP A 1 151 ? 3.211 17.647 3.504 1.00 85.44 151 ASP A O 1
ATOM 1101 N N . SER A 1 152 ? 1.812 19.240 4.237 1.00 88.94 152 SER A N 1
ATOM 1102 C CA . SER A 1 152 ? 1.318 18.443 5.361 1.00 88.94 152 SER A CA 1
ATOM 1103 C C . SER A 1 152 ? 0.135 17.555 4.986 1.00 88.94 152 SER A C 1
ATOM 1105 O O . SER A 1 152 ? -0.113 16.558 5.663 1.00 88.94 152 SER A O 1
ATOM 1107 N N . VAL A 1 153 ? -0.573 17.847 3.891 1.00 92.94 153 VAL A N 1
ATOM 1108 C CA . VAL A 1 153 ? -1.704 17.037 3.423 1.00 92.94 153 VAL A CA 1
ATOM 1109 C C . VAL A 1 153 ? -1.229 15.917 2.495 1.00 92.94 153 VAL A C 1
ATOM 1111 O O . VAL A 1 153 ? -1.545 15.866 1.305 1.00 92.94 153 VAL A O 1
ATOM 1114 N N . ALA A 1 154 ? -0.493 14.969 3.066 1.00 93.19 154 ALA A N 1
ATOM 1115 C CA . ALA A 1 154 ? -0.082 13.741 2.394 1.00 93.19 154 ALA A CA 1
ATOM 1116 C C . ALA A 1 154 ? -0.440 12.503 3.222 1.00 93.19 154 ALA A C 1
ATOM 1118 O O . ALA A 1 154 ? -0.515 12.562 4.452 1.00 93.19 154 ALA A O 1
ATOM 1119 N N . GLY A 1 155 ? -0.598 11.355 2.553 1.00 93.88 155 GLY A N 1
ATOM 1120 C CA . GLY A 1 155 ? -0.890 10.075 3.206 1.00 93.88 155 GLY A CA 1
ATOM 1121 C C . GLY A 1 155 ? 0.036 9.755 4.384 1.00 93.88 155 GLY A C 1
ATOM 1122 O O . GLY A 1 155 ? -0.444 9.450 5.470 1.00 93.88 155 GLY A O 1
ATOM 1123 N N . SER A 1 156 ? 1.357 9.887 4.221 1.00 94.00 156 SER A N 1
ATOM 1124 C CA . SER A 1 156 ? 2.325 9.634 5.304 1.00 94.00 156 SER A CA 1
ATOM 1125 C C . SER A 1 156 ? 2.452 10.770 6.322 1.00 94.00 156 SER A C 1
ATOM 1127 O O . SER A 1 156 ? 2.907 10.518 7.430 1.00 94.00 156 SER A O 1
ATOM 1129 N N . ALA A 1 157 ? 2.066 11.999 5.977 1.00 93.06 157 ALA A N 1
ATOM 1130 C CA . ALA A 1 157 ? 2.225 13.156 6.859 1.00 93.06 157 ALA A CA 1
ATOM 1131 C C . ALA A 1 157 ? 1.011 13.371 7.781 1.00 93.06 157 ALA A C 1
ATOM 1133 O O . ALA A 1 157 ? 1.178 13.808 8.916 1.00 93.06 157 ALA A O 1
ATOM 1134 N N . LEU A 1 158 ? -0.200 13.033 7.318 1.00 94.31 158 LEU A N 1
ATOM 1135 C CA . LEU A 1 158 ? -1.447 13.334 8.030 1.00 94.31 158 LEU A CA 1
ATOM 1136 C C . LEU A 1 158 ? -2.239 12.079 8.429 1.00 94.31 158 LEU A C 1
ATOM 1138 O O . LEU A 1 158 ? -2.571 11.919 9.602 1.00 94.31 158 LEU A O 1
ATOM 1142 N N . ALA A 1 159 ? -2.494 11.148 7.503 1.00 96.56 159 ALA A N 1
ATOM 1143 C CA . ALA A 1 159 ? -3.191 9.892 7.826 1.00 96.56 159 ALA A CA 1
ATOM 1144 C C . ALA A 1 159 ? -2.271 8.868 8.520 1.00 96.56 159 ALA A C 1
ATOM 1146 O O . ALA A 1 159 ? -2.689 8.150 9.430 1.00 96.56 159 ALA A O 1
ATOM 1147 N N . GLY A 1 160 ? -0.998 8.830 8.128 1.00 97.44 160 GLY A N 1
ATOM 1148 C CA . GLY A 1 160 ? 0.020 7.923 8.652 1.00 97.44 160 GLY A CA 1
ATOM 1149 C C . GLY A 1 160 ? 0.210 7.992 10.170 1.00 97.44 160 GLY A C 1
ATOM 1150 O O . GLY A 1 160 ? 0.179 6.944 10.818 1.00 97.44 160 GLY A O 1
ATOM 1151 N N . PRO A 1 161 ? 0.334 9.183 10.784 1.00 96.31 161 PRO A N 1
ATOM 1152 C CA . PRO A 1 161 ? 0.411 9.307 12.239 1.00 96.31 161 PRO A CA 1
ATOM 1153 C C . PRO A 1 161 ? -0.821 8.754 12.970 1.00 96.31 161 PRO A C 1
ATOM 1155 O O . PRO A 1 161 ? -0.677 8.145 14.032 1.00 96.31 161 PRO A O 1
ATOM 1158 N N . MET A 1 162 ? -2.022 8.909 12.398 1.00 95.94 162 MET A N 1
ATOM 1159 C CA . MET A 1 162 ? -3.251 8.329 12.954 1.00 95.94 162 MET A CA 1
ATOM 1160 C C . MET A 1 162 ? -3.198 6.795 12.924 1.00 95.94 162 MET A C 1
ATOM 1162 O O . MET A 1 162 ? -3.428 6.153 13.950 1.00 95.94 162 MET A O 1
ATOM 1166 N N . TRP A 1 163 ? -2.809 6.216 11.783 1.00 97.94 163 TRP A N 1
ATOM 1167 C CA . TRP A 1 163 ? -2.586 4.774 11.634 1.00 97.94 163 TRP A CA 1
ATOM 1168 C C . TRP A 1 163 ? -1.552 4.248 12.639 1.00 97.94 163 TRP A C 1
ATOM 1170 O O . TRP A 1 163 ? -1.814 3.301 13.382 1.00 97.94 163 TRP A O 1
ATOM 1180 N N . LYS A 1 164 ? -0.391 4.907 12.721 1.00 97.56 164 LYS A N 1
ATOM 1181 C CA . LYS A 1 164 ? 0.722 4.518 13.594 1.00 97.56 164 LYS A CA 1
ATOM 1182 C C . LYS A 1 164 ? 0.308 4.527 15.061 1.00 97.56 164 LYS A C 1
ATOM 1184 O O . LYS A 1 164 ? 0.636 3.592 15.790 1.00 97.56 164 LYS A O 1
ATOM 1189 N N . ARG A 1 165 ? -0.430 5.553 15.496 1.00 96.31 165 ARG A N 1
ATOM 1190 C CA . ARG A 1 165 ? -0.912 5.666 16.878 1.00 96.31 165 ARG A CA 1
ATOM 1191 C C . ARG A 1 165 ? -1.842 4.514 17.256 1.00 96.31 165 ARG A C 1
ATOM 1193 O O . ARG A 1 165 ? -1.707 3.990 18.356 1.00 96.31 165 ARG A O 1
ATOM 1200 N N . ALA A 1 166 ? -2.735 4.100 16.358 1.00 96.31 166 ALA A N 1
ATOM 1201 C CA . ALA A 1 166 ? -3.594 2.940 16.586 1.00 96.31 166 ALA A CA 1
ATOM 1202 C C . ALA A 1 166 ? -2.784 1.631 16.607 1.00 96.31 166 ALA A C 1
ATOM 1204 O O . ALA A 1 166 ? -2.872 0.851 17.554 1.00 96.31 166 ALA A O 1
ATOM 1205 N N . MET A 1 167 ? -1.931 1.416 15.602 1.00 97.06 167 MET A N 1
ATOM 1206 C CA . MET A 1 167 ? -1.178 0.167 15.455 1.00 97.06 167 MET A CA 1
ATOM 1207 C C . MET A 1 167 ? -0.143 -0.056 16.560 1.00 97.06 167 MET A C 1
ATOM 1209 O O . MET A 1 167 ? 0.049 -1.196 16.963 1.00 97.06 167 MET A O 1
ATOM 1213 N N . VAL A 1 168 ? 0.482 0.995 17.105 1.00 95.94 168 VAL A N 1
ATOM 1214 C CA . VAL A 1 168 ? 1.418 0.867 18.244 1.00 95.94 168 VAL A CA 1
ATOM 1215 C C . VAL A 1 168 ? 0.737 0.336 19.501 1.00 95.94 168 VAL A C 1
ATOM 1217 O O . VAL A 1 168 ? 1.362 -0.392 20.268 1.00 95.94 168 VAL A O 1
ATOM 1220 N N . VAL A 1 169 ? -0.535 0.674 19.714 1.00 94.94 169 VAL A N 1
ATOM 1221 C CA . VAL A 1 169 ? -1.294 0.145 20.852 1.00 94.94 169 VAL A CA 1
ATOM 1222 C C . VAL A 1 169 ? -1.577 -1.339 20.646 1.00 94.94 169 VAL A C 1
ATOM 1224 O O . VAL A 1 169 ? -1.416 -2.119 21.579 1.00 94.94 169 VAL A O 1
ATOM 1227 N N . VAL A 1 170 ? -1.960 -1.734 19.427 1.00 93.75 170 VAL A N 1
ATOM 1228 C CA . VAL A 1 170 ? -2.419 -3.101 19.145 1.00 93.75 170 VAL A CA 1
ATOM 1229 C C . VAL A 1 170 ? -1.274 -4.090 18.923 1.00 93.75 170 VAL A C 1
ATOM 1231 O O . VAL A 1 170 ? -1.390 -5.248 19.315 1.00 93.75 170 VAL A O 1
ATOM 1234 N N . GLN A 1 171 ? -0.147 -3.651 18.352 1.00 93.62 171 GLN A N 1
ATOM 1235 C CA . GLN A 1 171 ? 0.972 -4.527 17.972 1.00 93.62 171 GLN A CA 1
ATOM 1236 C C . GLN A 1 171 ? 1.506 -5.382 19.129 1.00 93.62 171 GLN A C 1
ATOM 1238 O O . GLN A 1 171 ? 2.013 -6.467 18.887 1.00 93.62 171 GLN A O 1
ATOM 1243 N N . GLN A 1 172 ? 1.382 -4.937 20.384 1.00 93.56 172 GLN A N 1
ATOM 1244 C CA . GLN A 1 172 ? 1.854 -5.704 21.542 1.00 93.56 172 GLN A CA 1
ATOM 1245 C C . GLN A 1 172 ? 1.063 -7.002 21.780 1.00 93.56 172 GLN A C 1
ATOM 1247 O O . GLN A 1 172 ? 1.564 -7.900 22.449 1.00 93.56 172 GLN A O 1
ATOM 1252 N N . TRP A 1 173 ? -0.159 -7.101 21.246 1.00 94.94 173 TRP A N 1
ATOM 1253 C CA . TRP A 1 173 ? -1.006 -8.295 21.327 1.00 94.94 173 TRP A CA 1
ATOM 1254 C C . TRP A 1 173 ? -0.983 -9.126 20.043 1.00 94.94 173 TRP A C 1
ATOM 1256 O O . TRP A 1 173 ? -1.624 -10.173 19.980 1.00 94.94 173 TRP A O 1
ATOM 1266 N N . LEU A 1 174 ? -0.269 -8.665 19.012 1.00 94.38 174 LEU A N 1
ATOM 1267 C CA . LEU A 1 174 ? -0.132 -9.405 17.766 1.00 94.38 174 LEU A CA 1
ATOM 1268 C C . LEU A 1 174 ? 1.012 -10.416 17.877 1.00 94.38 174 LEU A C 1
ATOM 1270 O O . LEU A 1 174 ? 2.052 -10.097 18.463 1.00 94.38 174 LEU A O 1
ATOM 1274 N N . PRO A 1 175 ? 0.849 -11.618 17.300 1.00 93.00 175 PRO A N 1
ATOM 1275 C CA . PRO A 1 175 ? 1.935 -12.581 17.235 1.00 93.00 175 PRO A CA 1
ATOM 1276 C C . PRO A 1 175 ? 3.092 -12.005 16.414 1.00 93.00 175 PRO A C 1
ATOM 1278 O O . PRO A 1 175 ? 2.877 -11.403 15.362 1.00 93.00 175 PRO A O 1
ATOM 1281 N N . ASP A 1 176 ? 4.319 -12.232 16.880 1.00 88.31 176 ASP A N 1
ATOM 1282 C CA . ASP A 1 176 ? 5.529 -11.786 16.190 1.00 88.31 176 ASP A CA 1
ATOM 1283 C C . ASP A 1 176 ? 5.802 -12.680 14.971 1.00 88.31 176 ASP A C 1
ATOM 1285 O O . ASP A 1 176 ? 6.458 -13.722 15.056 1.00 88.31 176 ASP A O 1
ATOM 1289 N N . LEU A 1 177 ? 5.203 -12.312 13.837 1.00 93.50 177 LEU A N 1
ATOM 1290 C CA . LEU A 1 177 ? 5.317 -13.024 12.570 1.00 93.50 177 LEU A CA 1
ATOM 1291 C C . LEU A 1 177 ? 6.044 -12.175 11.529 1.00 93.50 177 LEU A C 1
ATOM 1293 O O . LEU A 1 177 ? 5.858 -10.964 11.425 1.00 93.50 177 LEU A O 1
ATOM 1297 N N . ASN A 1 178 ? 6.811 -12.853 10.678 1.00 94.19 178 ASN A N 1
ATOM 1298 C CA . ASN A 1 178 ? 7.414 -12.255 9.494 1.00 94.19 178 ASN A CA 1
ATOM 1299 C C . ASN A 1 178 ? 6.550 -12.498 8.253 1.00 94.19 178 ASN A C 1
ATOM 1301 O O . ASN A 1 178 ? 5.875 -13.525 8.132 1.00 94.19 178 ASN A O 1
ATOM 1305 N N . PHE A 1 179 ? 6.622 -11.572 7.294 1.00 94.25 179 PHE A N 1
ATOM 1306 C CA . PHE A 1 179 ? 6.115 -11.829 5.948 1.00 94.25 179 PHE A CA 1
ATOM 1307 C C . PHE A 1 179 ? 6.889 -12.976 5.299 1.00 94.25 179 PHE A C 1
ATOM 1309 O O . PHE A 1 179 ? 8.080 -13.168 5.546 1.00 94.25 179 PHE A O 1
ATOM 1316 N N . GLN A 1 180 ? 6.203 -13.738 4.452 1.00 93.81 180 GLN A N 1
ATOM 1317 C CA . GLN A 1 180 ? 6.827 -14.824 3.708 1.00 93.81 180 GLN A CA 1
ATOM 1318 C C . GLN A 1 180 ? 7.760 -14.242 2.635 1.00 93.81 180 GLN A C 1
ATOM 1320 O O . GLN A 1 180 ? 7.301 -13.428 1.830 1.00 93.81 180 GLN A O 1
ATOM 1325 N N . PRO A 1 181 ? 9.048 -14.635 2.599 1.00 88.12 181 PRO A N 1
ATOM 1326 C CA . PRO A 1 181 ? 9.972 -14.165 1.575 1.00 88.12 181 PRO A CA 1
ATOM 1327 C C . PRO A 1 181 ? 9.518 -14.564 0.171 1.00 88.12 181 PRO A C 1
ATOM 1329 O O . PRO A 1 181 ? 9.008 -15.670 -0.045 1.00 88.12 181 PRO A O 1
ATOM 1332 N N . ILE A 1 182 ? 9.762 -13.692 -0.808 1.00 86.12 182 ILE A N 1
ATOM 1333 C CA . ILE A 1 182 ? 9.445 -13.998 -2.200 1.00 86.12 182 ILE A CA 1
ATOM 1334 C C . ILE A 1 182 ? 10.306 -15.145 -2.721 1.00 86.12 182 ILE A C 1
ATOM 1336 O O . ILE A 1 182 ? 11.526 -15.178 -2.566 1.00 86.12 182 ILE A O 1
ATOM 1340 N N . ASN A 1 183 ? 9.667 -16.072 -3.427 1.00 76.81 183 ASN A N 1
ATOM 1341 C CA . ASN A 1 183 ? 10.384 -16.983 -4.302 1.00 76.81 183 ASN A CA 1
ATOM 1342 C C . ASN A 1 183 ? 10.444 -16.343 -5.691 1.00 76.81 183 ASN A C 1
ATOM 1344 O O . ASN A 1 183 ? 9.473 -16.414 -6.447 1.00 76.81 183 ASN A O 1
ATOM 1348 N N . GLN A 1 184 ? 11.575 -15.715 -6.019 1.00 63.66 184 GLN A N 1
ATOM 1349 C CA . GLN A 1 184 ? 11.746 -15.003 -7.289 1.00 63.66 184 GLN A CA 1
ATOM 1350 C C . GLN A 1 184 ? 11.482 -15.891 -8.513 1.00 63.66 184 GLN A C 1
ATOM 1352 O O . GLN A 1 184 ? 10.921 -15.401 -9.484 1.00 63.66 184 GLN A O 1
ATOM 1357 N N . ALA A 1 185 ? 11.748 -17.201 -8.443 1.00 61.22 185 ALA A N 1
ATOM 1358 C CA . ALA A 1 185 ? 11.452 -18.137 -9.532 1.00 61.22 185 ALA A CA 1
ATOM 1359 C C . ALA A 1 185 ? 9.944 -18.362 -9.776 1.00 61.22 185 ALA A C 1
ATOM 1361 O O . ALA A 1 185 ? 9.562 -18.908 -10.807 1.00 61.22 185 ALA A O 1
ATOM 1362 N N . LYS A 1 186 ? 9.075 -17.972 -8.831 1.00 59.94 186 LYS A N 1
ATOM 1363 C CA . LYS A 1 186 ? 7.608 -18.080 -8.938 1.00 59.94 186 LYS A CA 1
ATOM 1364 C C . LYS A 1 186 ? 6.912 -16.759 -9.285 1.00 59.94 186 LYS A C 1
ATOM 1366 O O . LYS A 1 186 ? 5.713 -16.782 -9.560 1.00 59.94 186 LYS A O 1
ATOM 1371 N N . ILE A 1 187 ? 7.623 -15.633 -9.207 1.00 60.34 187 ILE A N 1
ATOM 1372 C CA . ILE A 1 187 ? 7.053 -14.274 -9.264 1.00 60.34 187 ILE A CA 1
ATOM 1373 C C . ILE A 1 187 ? 7.691 -13.458 -10.389 1.00 60.34 187 ILE A C 1
ATOM 1375 O O . ILE A 1 187 ? 6.980 -12.808 -11.148 1.00 60.34 187 ILE A O 1
ATOM 1379 N N . GLY A 1 188 ? 9.016 -13.509 -10.521 1.00 54.66 188 GLY A N 1
ATOM 1380 C CA . GLY A 1 188 ? 9.710 -12.938 -11.662 1.00 54.66 188 GLY A CA 1
ATOM 1381 C C . GLY A 1 188 ? 9.627 -13.921 -12.817 1.00 54.66 188 GLY A C 1
ATOM 1382 O O . GLY A 1 188 ? 10.042 -15.073 -12.677 1.00 54.66 188 GLY A O 1
ATOM 1383 N N . GLY A 1 189 ? 9.122 -13.485 -13.973 1.00 58.75 189 GLY A N 1
ATOM 1384 C CA . GLY A 1 189 ? 9.513 -14.142 -15.219 1.00 58.75 189 GLY A CA 1
ATOM 1385 C C . GLY A 1 189 ? 11.035 -14.304 -15.194 1.00 58.75 189 GLY A C 1
ATOM 1386 O O . GLY A 1 189 ? 11.712 -13.362 -14.779 1.00 58.75 189 GLY A O 1
ATOM 1387 N N . ALA A 1 190 ? 11.523 -15.514 -15.501 1.00 59.75 190 ALA A N 1
ATOM 1388 C CA . ALA A 1 190 ? 12.889 -15.978 -15.237 1.00 59.75 190 ALA A CA 1
ATOM 1389 C C . ALA A 1 190 ? 13.914 -14.838 -15.290 1.00 59.75 190 ALA A C 1
ATOM 1391 O O . ALA A 1 190 ? 13.944 -14.117 -16.282 1.00 59.75 190 ALA A O 1
ATOM 1392 N N . ALA A 1 191 ? 14.711 -14.650 -14.231 1.00 69.94 191 ALA A N 1
ATOM 1393 C CA . ALA A 1 191 ? 15.753 -13.629 -14.226 1.00 69.94 191 ALA A CA 1
ATOM 1394 C C . ALA A 1 191 ? 16.646 -13.816 -15.460 1.00 69.94 191 ALA A C 1
ATOM 1396 O O . ALA A 1 191 ? 17.196 -14.897 -15.684 1.00 69.94 191 ALA A O 1
ATOM 1397 N N . VAL A 1 192 ? 16.741 -12.771 -16.275 1.00 78.75 192 VAL A N 1
ATOM 1398 C CA . VAL A 1 192 ? 17.501 -12.761 -17.518 1.00 78.75 192 VAL A CA 1
ATOM 1399 C C . VAL A 1 192 ? 18.641 -11.771 -17.359 1.00 78.75 192 VAL A C 1
ATOM 1401 O O . VAL A 1 192 ? 18.440 -10.624 -16.963 1.00 78.75 192 VAL A O 1
ATOM 1404 N N . SER A 1 193 ? 19.857 -12.191 -17.695 1.00 88.25 193 SER A N 1
ATOM 1405 C CA . SER A 1 193 ? 20.962 -11.248 -17.830 1.00 88.25 193 SER A CA 1
ATOM 1406 C C . SER A 1 193 ? 20.783 -10.416 -19.097 1.00 88.25 193 SER A C 1
ATOM 1408 O O . SER A 1 193 ? 20.549 -10.968 -20.173 1.00 88.25 193 SER A O 1
ATOM 1410 N N . VAL A 1 194 ? 20.919 -9.094 -18.986 1.00 90.69 194 VAL A N 1
ATOM 1411 C CA . VAL A 1 194 ? 20.871 -8.212 -20.155 1.00 90.69 194 VAL A CA 1
ATOM 1412 C C . VAL A 1 194 ? 22.087 -8.495 -21.048 1.00 90.69 194 VAL A C 1
ATOM 1414 O O . VAL A 1 194 ? 23.226 -8.316 -20.600 1.00 90.69 194 VAL A O 1
ATOM 1417 N N . PRO A 1 195 ? 21.892 -8.936 -22.305 1.00 92.44 195 PRO A N 1
ATOM 1418 C CA . PRO A 1 195 ? 22.993 -9.246 -23.206 1.00 92.44 195 PRO A CA 1
ATOM 1419 C C . PRO A 1 195 ? 23.714 -7.976 -23.673 1.00 92.44 195 PRO A C 1
ATOM 1421 O O . PRO A 1 195 ? 23.140 -6.890 -23.729 1.00 92.44 195 PRO A O 1
ATOM 1424 N N . SER A 1 196 ? 24.981 -8.116 -24.071 1.00 94.94 196 SER A N 1
ATOM 1425 C CA . SER A 1 196 ? 25.717 -7.007 -24.684 1.00 94.94 196 SER A CA 1
ATOM 1426 C C . SER A 1 196 ? 25.168 -6.680 -26.074 1.00 94.94 196 SER A C 1
ATOM 1428 O O . SER A 1 196 ? 25.107 -7.549 -26.956 1.00 94.94 196 SER A O 1
ATOM 1430 N N . VAL A 1 197 ? 24.785 -5.414 -26.247 1.00 94.62 197 VAL A N 1
ATOM 1431 C CA . VAL A 1 197 ? 24.220 -4.852 -27.482 1.00 94.62 197 VAL A CA 1
ATOM 1432 C C . VAL A 1 197 ? 24.988 -3.639 -28.011 1.00 94.62 197 VAL A C 1
ATOM 1434 O O . VAL A 1 197 ? 24.663 -3.151 -29.088 1.00 94.62 197 VAL A O 1
ATOM 1437 N N . ALA A 1 198 ? 26.004 -3.157 -27.287 1.00 93.06 198 ALA A N 1
ATOM 1438 C CA . ALA A 1 198 ? 26.808 -2.014 -27.713 1.00 93.06 198 ALA A CA 1
ATOM 1439 C C . ALA A 1 198 ? 27.549 -2.317 -29.030 1.00 93.06 198 ALA A C 1
ATOM 1441 O O . ALA A 1 198 ? 28.087 -3.410 -29.211 1.00 93.06 198 ALA A O 1
ATOM 1442 N N . GLY A 1 199 ? 27.547 -1.355 -29.952 1.00 89.94 199 GLY A N 1
ATOM 1443 C CA . GLY A 1 199 ? 28.129 -1.457 -31.290 1.00 89.94 199 GLY A CA 1
ATOM 1444 C C . GLY A 1 199 ? 27.294 -2.225 -32.323 1.00 89.94 199 GLY A C 1
ATOM 1445 O O . GLY A 1 199 ? 27.669 -2.239 -33.492 1.00 89.94 199 GLY A O 1
ATOM 1446 N N . LEU A 1 200 ? 26.169 -2.842 -31.939 1.00 95.31 200 LEU A N 1
ATOM 1447 C CA . LEU A 1 200 ? 25.261 -3.503 -32.886 1.00 95.31 200 LEU A CA 1
ATOM 1448 C C . LEU A 1 200 ? 24.342 -2.499 -33.585 1.00 95.31 200 LEU A C 1
ATOM 1450 O O . LEU A 1 200 ? 24.042 -1.431 -33.044 1.00 95.31 200 LEU A O 1
ATOM 1454 N N . SER A 1 201 ? 23.817 -2.869 -34.755 1.00 95.69 201 SER A N 1
ATOM 1455 C CA . SER A 1 201 ? 22.703 -2.127 -35.349 1.00 95.69 201 SER A CA 1
ATOM 1456 C C . SER A 1 201 ? 21.439 -2.253 -34.484 1.00 95.69 201 SER A C 1
ATOM 1458 O O . SER A 1 201 ? 21.247 -3.238 -33.766 1.00 95.69 201 SER A O 1
ATOM 1460 N N . VAL A 1 202 ? 20.539 -1.267 -34.558 1.00 90.81 202 VAL A N 1
ATOM 1461 C CA . VAL A 1 202 ? 19.272 -1.286 -33.802 1.00 90.81 202 VAL A CA 1
ATOM 1462 C C . VAL A 1 202 ? 18.444 -2.561 -34.041 1.00 90.81 202 VAL A C 1
ATOM 1464 O O . VAL A 1 202 ? 17.953 -3.121 -33.055 1.00 90.81 202 VAL A O 1
ATOM 1467 N N . PRO A 1 203 ? 18.299 -3.077 -35.281 1.00 95.25 203 PRO A N 1
ATOM 1468 C CA . PRO A 1 203 ? 17.596 -4.338 -35.520 1.00 95.25 203 PRO A CA 1
ATOM 1469 C C . PRO A 1 203 ? 18.257 -5.545 -34.840 1.00 95.25 203 PRO A C 1
ATOM 1471 O O . PRO A 1 203 ? 17.561 -6.348 -34.221 1.00 95.25 203 PRO A O 1
ATOM 1474 N N . GLU A 1 204 ? 19.587 -5.655 -34.892 1.00 94.12 204 GLU A N 1
ATOM 1475 C CA . GLU A 1 204 ? 20.331 -6.767 -34.281 1.00 94.12 204 GLU A CA 1
ATOM 1476 C C . GLU A 1 204 ? 20.291 -6.714 -32.751 1.00 94.12 204 GLU A C 1
ATOM 1478 O O . GLU A 1 204 ? 20.063 -7.732 -32.095 1.00 94.12 204 GLU A O 1
ATOM 1483 N N . ALA A 1 205 ? 20.461 -5.523 -32.173 1.00 92.12 205 ALA A N 1
ATOM 1484 C CA . ALA A 1 205 ? 20.317 -5.298 -30.739 1.00 92.12 205 ALA A CA 1
ATOM 1485 C C . ALA A 1 205 ? 18.900 -5.639 -30.259 1.00 92.12 205 ALA A C 1
ATOM 1487 O O . ALA A 1 205 ? 18.725 -6.306 -29.240 1.00 92.12 205 ALA A O 1
ATOM 1488 N N . SER A 1 206 ? 17.886 -5.224 -31.022 1.00 91.06 206 SER A N 1
ATOM 1489 C CA . SER A 1 206 ? 16.485 -5.509 -30.712 1.00 91.06 206 SER A CA 1
ATOM 1490 C C . SER A 1 206 ? 16.177 -7.003 -30.775 1.00 91.06 206 SER A C 1
ATOM 1492 O O . SER A 1 206 ? 15.496 -7.512 -29.889 1.00 91.06 206 SER A O 1
ATOM 1494 N N . ALA A 1 207 ? 16.685 -7.714 -31.786 1.00 93.44 207 ALA A N 1
ATOM 1495 C CA . ALA A 1 207 ? 16.538 -9.164 -31.891 1.00 93.44 207 ALA A CA 1
ATOM 1496 C C . ALA A 1 207 ? 17.193 -9.870 -30.696 1.00 93.44 207 ALA A C 1
ATOM 1498 O O . ALA A 1 207 ? 16.541 -10.647 -30.008 1.00 93.44 207 ALA A O 1
ATOM 1499 N N . ARG A 1 208 ? 18.434 -9.496 -30.360 1.00 95.25 208 ARG A N 1
ATOM 1500 C CA . ARG A 1 208 ? 19.172 -10.070 -29.228 1.00 95.25 208 ARG A CA 1
ATOM 1501 C C . ARG A 1 208 ? 18.472 -9.859 -27.883 1.00 95.25 208 ARG A C 1
ATOM 1503 O O . ARG A 1 208 ? 18.494 -10.753 -27.042 1.00 95.25 208 ARG A O 1
ATOM 1510 N N . LEU A 1 209 ? 17.853 -8.697 -27.667 1.00 91.62 209 LEU A N 1
ATOM 1511 C CA . LEU A 1 209 ? 17.062 -8.440 -26.460 1.00 91.62 209 LEU A CA 1
ATOM 1512 C C . LEU A 1 209 ? 15.774 -9.271 -26.436 1.00 91.62 209 LEU A C 1
ATOM 1514 O O . LEU A 1 209 ? 15.456 -9.849 -25.399 1.00 91.62 209 LEU A O 1
ATOM 1518 N N . ARG A 1 210 ? 15.068 -9.396 -27.567 1.00 91.56 210 ARG A N 1
ATOM 1519 C CA . ARG A 1 210 ? 13.859 -10.235 -27.663 1.00 91.56 210 ARG A CA 1
ATOM 1520 C C . ARG A 1 210 ? 14.160 -11.718 -27.453 1.00 91.56 210 ARG A C 1
ATOM 1522 O O . ARG A 1 210 ? 13.393 -12.375 -26.758 1.00 91.56 210 ARG A O 1
ATOM 1529 N N . ASP A 1 211 ? 15.278 -12.219 -27.974 1.00 89.56 211 ASP A N 1
ATOM 1530 C CA . ASP A 1 211 ? 15.733 -13.603 -27.767 1.00 89.56 211 ASP A CA 1
ATOM 1531 C C . ASP A 1 211 ? 16.049 -13.886 -26.294 1.00 89.56 211 ASP A C 1
ATOM 1533 O O . ASP A 1 211 ? 15.823 -14.987 -25.796 1.00 89.56 211 ASP A O 1
ATOM 1537 N N . ALA A 1 212 ? 16.516 -12.867 -25.570 1.00 85.69 212 ALA A N 1
ATOM 1538 C CA . ALA A 1 212 ? 16.691 -12.914 -24.124 1.00 85.69 212 ALA A CA 1
ATOM 1539 C C . ALA A 1 212 ? 15.359 -12.743 -23.360 1.00 85.69 212 ALA A C 1
ATOM 1541 O O . ALA A 1 212 ? 15.342 -12.752 -22.139 1.00 85.69 212 ALA A O 1
ATOM 1542 N N . GLY A 1 213 ? 14.222 -12.583 -24.039 1.00 83.81 213 GLY A N 1
ATOM 1543 C CA . GLY A 1 213 ? 12.927 -12.368 -23.397 1.00 83.81 213 GLY A CA 1
ATOM 1544 C C . GLY A 1 213 ? 12.763 -10.969 -22.800 1.00 83.81 213 GLY A C 1
ATOM 1545 O O . GLY A 1 213 ? 11.992 -10.813 -21.858 1.00 83.81 213 GLY A O 1
ATOM 1546 N N . LEU A 1 214 ? 13.481 -9.968 -23.317 1.00 90.31 214 LEU A N 1
ATOM 1547 C CA . LEU A 1 214 ? 13.416 -8.554 -22.929 1.00 90.31 214 LEU A CA 1
ATOM 1548 C C . LEU A 1 214 ? 12.721 -7.723 -24.021 1.00 90.31 214 LEU A C 1
ATOM 1550 O O . LEU A 1 214 ? 12.646 -8.126 -25.184 1.00 90.31 214 LEU A O 1
ATOM 1554 N N . VAL A 1 215 ? 12.218 -6.540 -23.663 1.00 89.81 215 VAL A N 1
ATOM 1555 C CA . VAL A 1 215 ? 11.491 -5.654 -24.587 1.00 89.81 215 VAL A CA 1
ATOM 1556 C C . VAL A 1 215 ? 12.385 -4.470 -24.985 1.00 89.81 215 VAL A C 1
ATOM 1558 O O . VAL A 1 215 ? 12.622 -3.591 -24.160 1.00 89.81 215 VAL A O 1
ATOM 1561 N N . PRO A 1 216 ? 12.905 -4.405 -26.225 1.00 91.50 216 PRO A N 1
ATOM 1562 C CA . PRO A 1 216 ? 13.762 -3.301 -26.651 1.00 91.50 216 PRO A CA 1
ATOM 1563 C C . PRO A 1 216 ? 12.953 -2.023 -26.906 1.00 91.50 216 PRO A C 1
ATOM 1565 O O . PRO A 1 216 ? 11.911 -2.065 -27.563 1.00 91.50 216 PRO A O 1
ATOM 1568 N N . VAL A 1 217 ? 13.475 -0.883 -26.454 1.00 92.69 217 VAL A N 1
ATOM 1569 C CA . VAL A 1 217 ? 12.926 0.454 -26.722 1.00 92.69 217 VAL A CA 1
ATOM 1570 C C . VAL A 1 217 ? 14.036 1.337 -27.273 1.00 92.69 217 VAL A C 1
ATOM 1572 O O . VAL A 1 217 ? 15.078 1.477 -26.645 1.00 92.69 217 VAL A O 1
ATOM 1575 N N . VAL A 1 218 ? 13.846 1.938 -28.447 1.00 91.25 218 VAL A N 1
ATOM 1576 C CA . VAL A 1 218 ? 14.830 2.881 -29.002 1.00 91.25 218 VAL A CA 1
ATOM 1577 C C . VAL A 1 218 ? 14.681 4.227 -28.298 1.00 91.25 218 VAL A C 1
ATOM 1579 O O . VAL A 1 218 ? 13.581 4.769 -28.227 1.00 91.25 218 VAL A O 1
ATOM 1582 N N . SER A 1 219 ? 15.787 4.737 -27.765 1.00 89.69 219 SER A N 1
ATOM 1583 C CA . SER A 1 219 ? 15.878 5.994 -27.022 1.00 89.69 219 SER A CA 1
ATOM 1584 C C . SER A 1 219 ? 16.602 7.069 -27.847 1.00 89.69 219 SER A C 1
ATOM 1586 O O . SER A 1 219 ? 16.788 6.932 -29.057 1.00 89.69 219 SER A O 1
ATOM 1588 N N . SER A 1 220 ? 16.998 8.161 -27.195 1.00 86.75 220 SER A N 1
ATOM 1589 C CA . SER A 1 220 ? 17.720 9.280 -27.800 1.00 86.75 220 SER A CA 1
ATOM 1590 C C . SER A 1 220 ? 19.101 8.893 -28.345 1.00 86.75 220 SER A C 1
ATOM 1592 O O . SER A 1 220 ? 19.708 7.891 -27.947 1.00 86.75 220 SER A O 1
ATOM 1594 N N . THR A 1 221 ? 19.620 9.737 -29.238 1.00 89.25 221 THR A N 1
ATOM 1595 C CA . THR A 1 221 ? 21.008 9.672 -29.700 1.00 89.25 221 THR A CA 1
ATOM 1596 C C . THR A 1 221 ? 21.963 10.280 -28.673 1.00 89.25 221 THR A C 1
ATOM 1598 O O . THR A 1 221 ? 21.586 11.204 -27.951 1.00 89.25 221 THR A O 1
ATOM 1601 N N . VAL A 1 222 ? 23.186 9.764 -28.608 1.00 88.44 222 VAL A N 1
ATOM 1602 C CA . VAL A 1 222 ? 24.254 10.180 -27.689 1.00 88.44 222 VAL A CA 1
ATOM 1603 C C . VAL A 1 222 ? 25.601 10.155 -28.406 1.00 88.44 222 VAL A C 1
ATOM 1605 O O . VAL A 1 222 ? 25.764 9.430 -29.394 1.00 88.44 222 VAL A O 1
ATOM 1608 N N . ASP A 1 223 ? 26.568 10.889 -27.865 1.00 84.00 223 ASP A N 1
ATOM 1609 C CA . ASP A 1 223 ? 27.945 10.859 -28.333 1.00 84.00 223 ASP A CA 1
ATOM 1610 C C . ASP A 1 223 ? 28.613 9.528 -27.979 1.00 84.00 223 ASP A C 1
ATOM 1612 O O . ASP A 1 223 ? 28.536 9.000 -26.865 1.00 84.00 223 ASP A O 1
ATOM 1616 N N . SER A 1 224 ? 29.239 8.915 -28.974 1.00 87.19 224 SER A N 1
ATOM 1617 C CA . SER A 1 224 ? 29.893 7.629 -28.815 1.00 87.19 224 SER A CA 1
ATOM 1618 C C . SER A 1 224 ? 30.912 7.378 -29.918 1.00 87.19 224 SER A C 1
ATOM 1620 O O . SER A 1 224 ? 30.766 7.796 -31.063 1.00 87.19 224 SER A O 1
ATOM 1622 N N . SER A 1 225 ? 31.954 6.623 -29.574 1.00 87.88 225 SER A N 1
ATOM 1623 C CA . SER A 1 225 ? 32.957 6.160 -30.533 1.00 87.88 225 SER A CA 1
ATOM 1624 C C . SER A 1 225 ? 32.448 5.053 -31.465 1.00 87.88 225 SER A C 1
ATOM 1626 O O . SER A 1 225 ? 33.150 4.688 -32.409 1.00 87.88 225 SER A O 1
ATOM 1628 N N . TYR A 1 226 ? 31.257 4.499 -31.214 1.00 89.62 226 TYR A N 1
ATOM 1629 C CA . TYR A 1 226 ? 30.630 3.529 -32.109 1.00 89.62 226 TYR A CA 1
ATOM 1630 C C . TYR A 1 226 ? 30.102 4.200 -33.385 1.00 89.62 226 TYR A C 1
ATOM 1632 O O . TYR A 1 226 ? 29.798 5.389 -33.394 1.00 89.62 226 TYR A O 1
ATOM 1640 N N . ALA A 1 227 ? 29.961 3.438 -34.473 1.00 88.81 227 ALA A N 1
ATOM 1641 C CA . ALA A 1 227 ? 29.481 3.965 -35.751 1.00 88.81 227 ALA A CA 1
ATOM 1642 C C . ALA A 1 227 ? 28.090 4.621 -35.635 1.00 88.81 227 ALA A C 1
ATOM 1644 O O . ALA A 1 227 ? 27.233 4.149 -34.883 1.00 88.81 227 ALA A O 1
ATOM 1645 N N . TYR A 1 228 ? 27.855 5.679 -36.416 1.00 89.12 228 TYR A N 1
ATOM 1646 C CA . TYR A 1 228 ? 26.561 6.364 -36.481 1.00 89.12 228 TYR A CA 1
ATOM 1647 C C . TYR A 1 228 ? 25.411 5.370 -36.711 1.00 89.12 228 TYR A C 1
ATOM 1649 O O . TYR A 1 228 ? 25.487 4.516 -37.597 1.00 89.12 228 TYR A O 1
ATOM 1657 N N . GLY A 1 229 ? 24.344 5.481 -35.917 1.00 86.06 229 GLY A N 1
ATOM 1658 C CA . GLY A 1 229 ? 23.156 4.630 -36.033 1.00 86.06 229 GLY A CA 1
ATOM 1659 C C . GLY A 1 229 ? 23.276 3.244 -35.381 1.00 86.06 229 GLY A C 1
ATOM 1660 O O . GLY A 1 229 ? 22.335 2.453 -35.463 1.00 86.06 229 GLY A O 1
ATOM 1661 N N . THR A 1 230 ? 24.397 2.939 -34.717 1.00 93.56 230 THR A N 1
ATOM 1662 C CA . THR A 1 230 ? 24.552 1.737 -33.871 1.00 93.56 230 THR A CA 1
ATOM 1663 C C . THR A 1 230 ? 24.231 2.038 -32.409 1.00 93.56 230 THR A C 1
ATOM 1665 O O . THR A 1 230 ? 24.111 3.193 -32.017 1.00 93.56 230 THR A O 1
ATOM 1668 N N . VAL A 1 231 ? 24.060 1.017 -31.573 1.00 92.50 231 VAL A N 1
ATOM 1669 C CA . VAL A 1 231 ? 23.780 1.200 -30.142 1.00 92.50 231 VAL A CA 1
ATOM 1670 C C . VAL A 1 231 ? 25.047 1.638 -29.402 1.00 92.50 231 VAL A C 1
ATOM 1672 O O . VAL A 1 231 ? 26.034 0.909 -29.377 1.00 92.50 231 VAL A O 1
ATOM 1675 N N . ALA A 1 232 ? 25.010 2.794 -28.743 1.00 89.94 232 ALA A N 1
ATOM 1676 C CA . ALA A 1 232 ? 26.080 3.264 -27.867 1.00 89.94 232 ALA A CA 1
ATOM 1677 C C . ALA A 1 232 ? 26.125 2.459 -26.558 1.00 89.94 232 ALA A C 1
ATOM 1679 O O . ALA A 1 232 ? 27.168 1.929 -26.175 1.00 89.94 232 ALA A O 1
ATOM 1680 N N . TYR A 1 233 ? 24.976 2.338 -25.888 1.00 90.25 233 TYR A N 1
ATOM 1681 C CA . TYR A 1 233 ? 24.783 1.521 -24.690 1.00 90.25 233 TYR A CA 1
ATOM 1682 C C . TYR A 1 233 ? 23.292 1.229 -24.465 1.00 90.25 233 TYR A C 1
ATOM 1684 O O . TYR A 1 233 ? 22.420 1.791 -25.132 1.00 90.25 233 TYR A O 1
ATOM 1692 N N . SER A 1 234 ? 22.999 0.348 -23.508 1.00 90.31 234 SER A N 1
ATOM 1693 C CA . SER A 1 234 ? 21.637 0.053 -23.064 1.00 90.31 234 SER A CA 1
ATOM 1694 C C . SER A 1 234 ? 21.418 0.419 -21.598 1.00 90.31 234 SER A C 1
ATOM 1696 O O . SER A 1 234 ? 22.364 0.435 -20.809 1.00 90.31 234 SER A O 1
ATOM 1698 N N . SER A 1 235 ? 20.165 0.677 -21.224 1.00 86.31 235 SER A N 1
ATOM 1699 C CA . SER A 1 235 ? 19.741 0.813 -19.829 1.00 86.31 235 SER A CA 1
ATOM 1700 C C . SER A 1 235 ? 18.497 -0.046 -19.563 1.00 86.31 235 SER A C 1
ATOM 1702 O O . SER A 1 235 ? 17.468 0.191 -20.200 1.00 86.31 235 SER A O 1
ATOM 1704 N N . PRO A 1 236 ? 18.555 -1.034 -18.651 1.00 90.75 236 PRO A N 1
ATOM 1705 C CA . PRO A 1 236 ? 19.743 -1.496 -17.926 1.00 90.75 236 PRO A CA 1
ATOM 1706 C C . PRO A 1 236 ? 20.898 -1.961 -18.840 1.00 90.75 236 PRO A C 1
ATOM 1708 O O . PRO A 1 236 ? 20.694 -2.347 -19.995 1.00 90.75 236 PRO A O 1
ATOM 1711 N N . GLY A 1 237 ? 22.132 -1.864 -18.335 1.00 88.75 237 GLY A N 1
ATOM 1712 C CA . GLY A 1 237 ? 23.356 -2.168 -19.087 1.00 88.75 237 GLY A CA 1
ATOM 1713 C C . GLY A 1 237 ? 23.665 -3.663 -19.182 1.00 88.75 237 GLY A C 1
ATOM 1714 O O . GLY A 1 237 ? 23.139 -4.470 -18.414 1.00 88.75 237 GLY A O 1
ATOM 1715 N N . ALA A 1 238 ? 24.550 -4.040 -20.105 1.00 90.31 238 ALA A N 1
ATOM 1716 C CA . ALA A 1 238 ? 24.980 -5.426 -20.285 1.00 90.31 238 ALA A CA 1
ATOM 1717 C C . ALA A 1 238 ? 25.500 -6.049 -18.972 1.00 90.31 238 ALA A C 1
ATOM 1719 O O . ALA A 1 238 ? 26.256 -5.420 -18.234 1.00 90.31 238 ALA A O 1
ATOM 1720 N N . GLY A 1 239 ? 25.095 -7.287 -18.684 1.00 85.00 239 GLY A N 1
ATOM 1721 C CA . GLY A 1 239 ? 25.460 -8.010 -17.460 1.00 85.00 239 GLY A CA 1
ATOM 1722 C C . GLY A 1 239 ? 24.596 -7.686 -16.235 1.00 85.00 239 GLY A C 1
ATOM 1723 O O . GLY A 1 239 ? 24.674 -8.406 -15.239 1.00 85.00 239 GLY A O 1
ATOM 1724 N N . SER A 1 240 ? 23.734 -6.666 -16.301 1.00 87.06 240 SER A N 1
ATOM 1725 C CA . SER A 1 240 ? 22.730 -6.428 -15.258 1.00 87.06 240 SER A CA 1
ATOM 1726 C C . SER A 1 240 ? 21.662 -7.528 -15.244 1.00 87.06 240 SER A C 1
ATOM 1728 O O . SER A 1 240 ? 21.436 -8.217 -16.244 1.00 87.06 240 SER A O 1
ATOM 1730 N N . GLN A 1 241 ? 21.028 -7.718 -14.087 1.00 85.25 241 GLN A N 1
ATOM 1731 C CA . GLN A 1 241 ? 19.883 -8.613 -13.944 1.00 85.25 241 GLN A CA 1
ATOM 1732 C C . GLN A 1 241 ? 18.608 -7.865 -14.323 1.00 85.25 241 GLN A C 1
ATOM 1734 O O . GLN A 1 241 ? 18.347 -6.778 -13.806 1.00 85.25 241 GLN A O 1
ATOM 1739 N N . ALA A 1 242 ? 17.822 -8.465 -15.207 1.00 83.06 242 ALA A N 1
ATOM 1740 C CA . ALA A 1 242 ? 16.511 -7.994 -15.614 1.00 83.06 242 ALA A CA 1
ATOM 1741 C C . ALA A 1 242 ? 15.473 -9.109 -15.435 1.00 83.06 242 ALA A C 1
ATOM 1743 O O . ALA A 1 242 ? 15.809 -10.288 -15.319 1.00 83.06 242 ALA A O 1
ATOM 1744 N N . VAL A 1 243 ? 14.196 -8.745 -15.405 1.00 81.88 243 VAL A N 1
ATOM 1745 C CA . VAL A 1 243 ? 13.094 -9.719 -15.425 1.00 81.88 243 VAL A CA 1
ATOM 1746 C C . VAL A 1 243 ? 12.625 -9.948 -16.857 1.00 81.88 243 VAL A C 1
ATOM 1748 O O . VAL A 1 243 ? 12.642 -9.025 -17.672 1.00 81.88 243 VAL A O 1
ATOM 1751 N N . SER A 1 244 ? 12.185 -11.166 -17.185 1.00 79.88 244 SER A N 1
ATOM 1752 C CA . SER A 1 244 ? 11.571 -11.410 -18.497 1.00 79.88 244 SER A CA 1
ATOM 1753 C C . SER A 1 244 ? 10.390 -10.450 -18.719 1.00 79.88 244 SER A C 1
ATOM 1755 O O . SER A 1 244 ? 9.549 -10.267 -17.840 1.00 79.88 244 SER A O 1
ATOM 1757 N N . GLY A 1 245 ? 10.361 -9.799 -19.881 1.00 77.94 245 GLY A N 1
ATOM 1758 C CA . GLY A 1 245 ? 9.401 -8.760 -20.252 1.00 77.94 245 GLY A CA 1
ATOM 1759 C C . GLY A 1 245 ? 9.809 -7.336 -19.855 1.00 77.94 245 GLY A C 1
ATOM 1760 O O . GLY A 1 245 ? 9.122 -6.390 -20.238 1.00 77.94 245 GLY A O 1
ATOM 1761 N N . GLN A 1 246 ? 10.918 -7.147 -19.130 1.00 84.19 246 GLN A N 1
ATOM 1762 C CA . GLN A 1 246 ? 11.418 -5.817 -18.777 1.00 84.19 246 GLN A CA 1
ATOM 1763 C C . GLN A 1 246 ? 11.841 -5.026 -20.019 1.00 84.19 246 GLN A C 1
ATOM 1765 O O . GLN A 1 246 ? 12.466 -5.561 -20.939 1.00 84.19 246 GLN A O 1
ATOM 1770 N N . GLN A 1 247 ? 11.522 -3.731 -20.019 1.00 88.00 247 GLN A N 1
ATOM 1771 C CA . GLN A 1 247 ? 11.963 -2.803 -21.055 1.00 88.00 247 GLN A CA 1
ATOM 1772 C C . GLN A 1 247 ? 13.453 -2.476 -20.905 1.00 88.00 247 GLN A C 1
ATOM 1774 O O . GLN A 1 247 ? 13.924 -2.185 -19.805 1.00 88.00 247 GLN A O 1
ATOM 1779 N N . VAL A 1 248 ? 14.175 -2.501 -22.024 1.00 90.81 248 VAL A N 1
ATOM 1780 C CA . VAL A 1 248 ? 15.586 -2.115 -22.122 1.00 90.81 248 VAL A CA 1
ATOM 1781 C C . VAL A 1 248 ? 15.715 -1.017 -23.169 1.00 90.81 248 VAL A C 1
ATOM 1783 O O . VAL A 1 248 ? 15.479 -1.243 -24.358 1.00 90.81 248 VAL A O 1
ATOM 1786 N N . SER A 1 249 ? 16.101 0.173 -22.718 1.00 93.56 249 SER A N 1
ATOM 1787 C CA . SER A 1 249 ? 16.300 1.341 -23.572 1.00 93.56 249 SER A CA 1
ATOM 1788 C C . SER A 1 249 ? 17.638 1.255 -24.302 1.00 93.56 249 SER A C 1
ATOM 1790 O O . SER A 1 249 ? 18.672 1.039 -23.672 1.00 93.56 249 SER A O 1
ATOM 1792 N N . LEU A 1 250 ? 17.626 1.448 -25.618 1.00 91.88 250 LEU A N 1
ATOM 1793 C CA . LEU A 1 250 ? 18.785 1.483 -26.508 1.00 91.88 250 LEU A CA 1
ATOM 1794 C C . LEU A 1 250 ? 19.127 2.937 -26.836 1.00 91.88 250 LEU A C 1
ATOM 1796 O O . LEU A 1 250 ? 18.342 3.613 -27.497 1.00 91.88 250 LEU A O 1
ATOM 1800 N N . TYR A 1 251 ? 20.293 3.411 -26.408 1.00 92.06 251 TYR A N 1
ATOM 1801 C CA . TYR A 1 251 ? 20.790 4.745 -26.751 1.00 92.06 251 TYR A CA 1
ATOM 1802 C C . TYR A 1 251 ? 21.658 4.648 -27.998 1.00 92.06 251 TYR A C 1
ATOM 1804 O O . TYR A 1 251 ? 22.518 3.770 -28.082 1.00 92.06 251 TYR A O 1
ATOM 1812 N N . ILE A 1 252 ? 21.410 5.506 -28.984 1.00 94.00 252 ILE A N 1
ATOM 1813 C CA . ILE A 1 252 ? 21.978 5.357 -30.331 1.00 94.00 252 ILE A CA 1
ATOM 1814 C C . ILE A 1 252 ? 23.189 6.269 -30.499 1.00 94.00 252 ILE A C 1
ATOM 1816 O O . ILE A 1 252 ? 23.135 7.440 -30.155 1.00 94.00 252 ILE A O 1
ATOM 1820 N N . SER A 1 253 ? 24.281 5.746 -31.038 1.00 91.88 253 SER A N 1
ATOM 1821 C CA . SER A 1 253 ? 25.468 6.530 -31.360 1.00 91.88 253 SER A CA 1
ATOM 1822 C C . SER A 1 253 ? 25.175 7.534 -32.475 1.00 91.88 253 SER A C 1
ATOM 1824 O O . SER A 1 253 ? 24.674 7.164 -33.543 1.00 91.88 253 SER A O 1
ATOM 1826 N N . ASP A 1 254 ? 25.554 8.789 -32.254 1.00 88.56 254 ASP A N 1
ATOM 1827 C CA . ASP A 1 254 ? 25.631 9.825 -33.287 1.00 88.56 254 ASP A CA 1
ATOM 1828 C C . ASP A 1 254 ? 26.965 9.818 -34.068 1.00 88.56 254 ASP A C 1
ATOM 1830 O O . ASP A 1 254 ? 27.189 10.664 -34.935 1.00 88.56 254 ASP A O 1
ATOM 1834 N N . GLY A 1 255 ? 27.847 8.850 -33.802 1.00 82.94 255 GLY A N 1
ATOM 1835 C CA . GLY A 1 255 ? 29.130 8.690 -34.486 1.00 82.94 255 GLY A CA 1
ATOM 1836 C C . GLY A 1 255 ? 30.187 9.728 -34.110 1.00 82.94 255 GLY A C 1
ATOM 1837 O O . GLY A 1 255 ? 31.260 9.735 -34.720 1.00 82.94 255 GLY A O 1
ATOM 1838 N N . THR A 1 256 ? 29.910 10.601 -33.139 1.00 82.06 256 THR A N 1
ATOM 1839 C CA . THR A 1 256 ? 30.872 11.576 -32.635 1.00 82.06 256 THR A CA 1
ATOM 1840 C C . THR A 1 256 ? 31.537 11.030 -31.371 1.00 82.06 256 THR A C 1
ATOM 1842 O O . THR A 1 256 ? 30.857 10.734 -30.389 1.00 82.06 256 THR A O 1
ATOM 1845 N N . PRO A 1 257 ? 32.871 10.839 -31.356 1.00 73.75 257 PRO A N 1
ATOM 1846 C CA . PRO A 1 257 ? 33.560 10.442 -30.137 1.00 73.75 257 PRO A CA 1
ATOM 1847 C C . PRO A 1 257 ? 33.304 11.483 -29.050 1.00 73.75 257 PRO A C 1
ATOM 1849 O O . PRO A 1 257 ? 33.431 12.675 -29.325 1.00 73.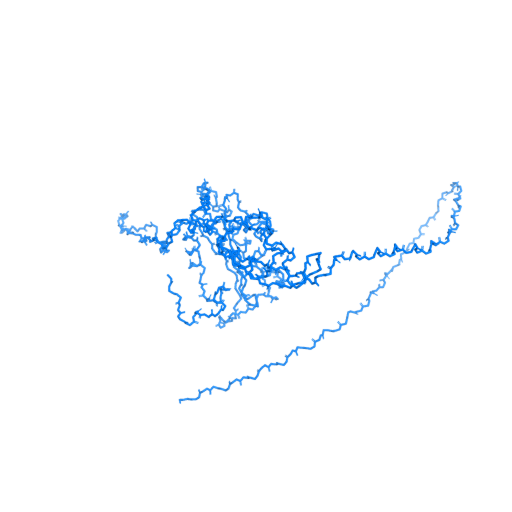75 257 PRO A O 1
ATOM 1852 N N . TYR A 1 258 ? 33.005 11.030 -27.830 1.00 64.81 258 TYR A N 1
ATOM 1853 C CA . TYR A 1 258 ? 32.858 11.911 -26.672 1.00 64.81 258 TYR A CA 1
ATOM 1854 C C . TYR A 1 258 ? 34.040 12.884 -26.595 1.00 64.81 258 TYR A C 1
ATOM 1856 O O . TYR A 1 258 ? 35.197 12.475 -26.436 1.00 64.81 258 TYR A O 1
ATOM 1864 N N . VAL A 1 259 ? 33.744 14.177 -26.704 1.00 61.59 259 VAL A N 1
ATOM 1865 C CA . VAL A 1 259 ? 34.711 15.244 -26.461 1.00 61.59 259 VAL A CA 1
ATOM 1866 C C . VAL A 1 259 ? 34.416 15.776 -25.073 1.00 61.59 259 VAL A C 1
ATOM 1868 O O . VAL A 1 259 ? 33.392 16.419 -24.851 1.00 61.59 259 VAL A O 1
ATOM 1871 N N . ALA A 1 260 ? 35.319 15.501 -24.129 1.00 56.75 260 ALA A N 1
ATOM 1872 C CA . ALA A 1 260 ? 35.212 16.063 -22.792 1.00 56.75 260 ALA A CA 1
ATOM 1873 C C . ALA A 1 260 ? 35.050 17.589 -22.893 1.00 56.75 260 ALA A C 1
ATOM 1875 O O . ALA A 1 260 ? 35.808 18.216 -23.645 1.00 56.75 260 ALA A O 1
ATOM 1876 N N . PRO A 1 261 ? 34.111 18.200 -22.147 1.00 60.50 261 PRO A N 1
ATOM 1877 C CA . PRO A 1 261 ? 34.022 19.648 -22.080 1.00 60.50 261 PRO A CA 1
ATOM 1878 C C . PRO A 1 261 ? 35.402 20.205 -21.734 1.00 60.50 261 PRO A C 1
ATOM 1880 O O . PRO A 1 261 ? 36.056 19.708 -20.811 1.00 60.50 261 PRO A O 1
ATOM 1883 N N . SER A 1 262 ? 35.864 21.213 -22.477 1.00 52.28 262 SER A N 1
ATOM 1884 C CA . SER A 1 262 ? 37.093 21.929 -22.127 1.00 52.28 262 SER A CA 1
ATOM 1885 C C . SER A 1 262 ? 37.028 22.315 -20.646 1.00 52.28 262 SER A C 1
ATOM 1887 O O . SER A 1 262 ? 35.981 22.823 -20.227 1.00 52.28 262 SER A O 1
ATOM 1889 N N . PRO A 1 263 ? 38.095 22.087 -19.852 1.00 57.84 263 PRO A N 1
ATOM 1890 C CA . PRO A 1 263 ? 38.128 22.524 -18.465 1.00 57.84 263 PRO A CA 1
ATOM 1891 C C . PRO A 1 263 ? 37.692 23.984 -18.417 1.00 57.84 263 PRO A C 1
ATOM 1893 O O . PRO A 1 263 ? 38.290 24.824 -19.096 1.00 57.84 263 PRO A O 1
ATOM 1896 N N . GLN A 1 264 ? 36.624 24.285 -17.674 1.00 56.16 264 GLN A N 1
ATOM 1897 C CA . GLN A 1 264 ? 36.275 25.677 -17.430 1.00 56.16 264 GLN A CA 1
ATOM 1898 C C . GLN A 1 264 ? 37.521 26.366 -16.863 1.00 56.16 264 GLN A C 1
ATOM 1900 O O . GLN A 1 264 ? 38.162 25.790 -15.976 1.00 56.16 264 GLN A O 1
ATOM 1905 N N . PRO A 1 265 ? 37.890 27.565 -17.355 1.00 56.72 265 PRO A N 1
ATOM 1906 C CA . PRO A 1 265 ? 38.943 28.345 -16.734 1.00 56.72 265 PRO A CA 1
ATOM 1907 C C . PRO A 1 265 ? 38.652 28.421 -15.240 1.00 56.72 265 PRO A C 1
ATOM 1909 O O . PRO A 1 265 ? 37.535 28.772 -14.847 1.00 56.72 265 PRO A O 1
ATOM 1912 N N . SER A 1 266 ? 39.634 28.049 -14.418 1.00 54.00 266 SER A N 1
ATOM 1913 C CA . SER A 1 266 ? 39.561 28.242 -12.974 1.00 54.00 266 SER A CA 1
ATOM 1914 C C . SER A 1 266 ? 39.050 29.660 -12.706 1.00 54.00 266 SER A C 1
ATOM 1916 O O . SER A 1 266 ? 39.541 30.582 -13.368 1.00 54.00 266 SER A O 1
ATOM 1918 N N . PRO A 1 267 ? 38.090 29.867 -11.784 1.00 58.75 267 PRO A N 1
ATOM 1919 C CA . PRO A 1 267 ? 37.660 31.207 -11.417 1.00 58.75 267 PRO A CA 1
ATOM 1920 C C . PRO A 1 267 ? 38.900 32.052 -11.140 1.00 58.75 267 PRO A C 1
ATOM 1922 O O . PRO A 1 267 ? 39.723 31.697 -10.293 1.00 58.75 267 PRO A O 1
ATOM 1925 N N . GLN A 1 268 ? 39.078 33.119 -11.918 1.00 54.38 268 GLN A N 1
ATOM 1926 C CA . GLN A 1 268 ? 40.190 34.034 -11.720 1.00 54.38 268 GLN A CA 1
ATOM 1927 C C . GLN A 1 268 ? 40.078 34.555 -10.279 1.00 54.38 268 GLN A C 1
ATOM 1929 O O . GLN A 1 268 ? 38.976 34.962 -9.895 1.00 54.38 268 GLN A O 1
ATOM 1934 N N . PRO A 1 269 ? 41.147 34.516 -9.462 1.00 55.06 269 PRO A N 1
ATOM 1935 C CA . PRO A 1 269 ? 41.076 35.014 -8.099 1.00 55.06 269 PRO A CA 1
ATOM 1936 C C . PRO A 1 269 ? 40.536 36.441 -8.123 1.00 55.06 269 PRO A C 1
ATOM 1938 O O . PRO A 1 269 ? 41.096 37.309 -8.799 1.00 55.06 269 PRO A O 1
ATOM 1941 N N . SER A 1 270 ? 39.431 36.674 -7.416 1.00 56.00 270 SER A N 1
ATOM 1942 C CA . SER A 1 270 ? 38.944 38.024 -7.155 1.00 56.00 270 SER A CA 1
ATOM 1943 C C . SER A 1 270 ? 40.111 38.856 -6.612 1.00 56.00 270 SER A C 1
ATOM 1945 O O . SER A 1 270 ? 40.861 38.335 -5.778 1.00 56.00 270 SER A O 1
ATOM 1947 N N . PRO A 1 271 ? 40.308 40.112 -7.057 1.00 54.94 271 PRO A N 1
ATOM 1948 C CA . PRO A 1 271 ? 41.379 40.946 -6.538 1.00 54.94 271 PRO A CA 1
ATOM 1949 C C . PRO A 1 271 ? 41.274 41.003 -5.015 1.00 54.94 271 PRO A C 1
ATOM 1951 O O . PRO A 1 271 ? 40.263 41.426 -4.454 1.00 54.94 271 PRO A O 1
ATOM 1954 N N . GLN A 1 272 ? 42.318 40.499 -4.362 1.00 51.38 272 GLN A N 1
ATOM 1955 C CA . GLN A 1 272 ? 42.438 40.484 -2.916 1.00 51.38 272 GLN A CA 1
ATOM 1956 C C . GLN A 1 272 ? 42.357 41.940 -2.426 1.00 51.38 272 GLN A C 1
ATOM 1958 O O . GLN A 1 272 ? 43.124 42.771 -2.924 1.00 51.38 272 GLN A O 1
ATOM 1963 N N . PRO A 1 273 ? 41.448 42.288 -1.496 1.00 55.50 273 PRO A N 1
ATOM 1964 C CA . PRO A 1 273 ? 41.414 43.627 -0.927 1.00 55.50 273 PRO A CA 1
ATOM 1965 C C . PRO A 1 273 ? 42.783 43.967 -0.336 1.00 55.50 273 PRO A C 1
ATOM 1967 O O . PRO A 1 273 ? 43.385 43.147 0.363 1.00 55.50 273 PRO A O 1
ATOM 1970 N N . SER A 1 274 ? 43.280 45.166 -0.639 1.00 50.06 274 SER A N 1
ATOM 1971 C CA . SER A 1 274 ? 44.526 45.699 -0.089 1.00 50.06 274 SER A CA 1
ATOM 1972 C C . SER A 1 274 ? 44.550 45.548 1.440 1.00 50.06 274 SER A C 1
ATOM 1974 O O . SER A 1 274 ? 43.511 45.761 2.072 1.00 50.06 274 SER A O 1
ATOM 1976 N N . PRO A 1 275 ? 45.698 45.221 2.066 1.00 47.50 275 PRO A N 1
ATOM 1977 C CA . PRO A 1 275 ? 45.768 45.083 3.514 1.00 47.50 275 PRO A CA 1
ATOM 1978 C C . PRO A 1 275 ? 45.390 46.408 4.179 1.00 47.50 275 PRO A C 1
ATOM 1980 O O . PRO A 1 275 ? 46.067 47.423 4.009 1.00 47.50 275 PRO A O 1
ATOM 1983 N N . GLN A 1 276 ? 44.299 46.395 4.937 1.00 50.59 276 GLN A N 1
ATOM 1984 C CA . GLN A 1 276 ? 43.944 47.494 5.822 1.00 50.59 276 GLN A CA 1
ATOM 1985 C C . GLN A 1 276 ? 44.974 47.525 6.971 1.00 50.59 276 GLN A C 1
ATOM 1987 O O . GLN A 1 276 ? 45.265 46.462 7.527 1.00 50.59 276 GLN A O 1
ATOM 1992 N N . PRO A 1 277 ? 45.556 48.682 7.340 1.00 48.50 277 PRO A N 1
ATOM 1993 C CA . PRO A 1 277 ? 46.531 48.744 8.425 1.00 48.50 277 PRO A CA 1
ATOM 1994 C C . PRO A 1 277 ? 45.910 48.278 9.745 1.00 48.50 277 PRO A C 1
ATOM 1996 O O . PRO A 1 277 ? 44.847 48.758 10.143 1.00 48.50 277 PRO A O 1
ATOM 1999 N N . SER A 1 278 ? 46.578 47.350 10.429 1.00 46.25 278 SER A N 1
ATOM 2000 C CA . SER A 1 278 ? 46.178 46.873 11.753 1.00 46.25 278 SER A CA 1
ATOM 2001 C C . SER A 1 278 ? 46.173 48.028 12.768 1.00 46.25 278 SER A C 1
ATOM 2003 O O . SER A 1 278 ? 47.155 48.775 12.826 1.00 46.25 278 SER A O 1
ATOM 2005 N N . PRO A 1 279 ? 45.134 48.179 13.612 1.00 45.09 279 PRO A N 1
ATOM 2006 C CA . PRO A 1 279 ? 45.158 49.148 14.701 1.00 45.09 279 PRO A CA 1
ATOM 2007 C C . PRO A 1 279 ? 46.207 48.737 15.741 1.00 45.09 279 PRO A C 1
ATOM 2009 O O . PRO A 1 279 ? 46.231 47.592 16.192 1.00 45.09 279 PRO A O 1
ATOM 2012 N N . GLN A 1 280 ? 47.078 49.671 16.125 1.00 44.44 280 GLN A N 1
ATOM 2013 C CA . GLN A 1 280 ? 48.021 49.490 17.228 1.00 44.44 280 GLN A CA 1
ATOM 2014 C C . GLN A 1 280 ? 47.263 49.428 18.562 1.00 44.44 280 GLN A C 1
ATOM 2016 O O . GLN A 1 280 ? 46.505 50.339 18.893 1.00 44.44 280 GLN A O 1
ATOM 2021 N N . SER A 1 281 ? 47.486 48.366 19.336 1.00 41.16 281 SER A N 1
ATOM 2022 C CA . SER A 1 281 ? 46.982 48.221 20.705 1.00 41.16 281 SER A CA 1
ATOM 2023 C C . SER A 1 281 ? 47.636 49.245 21.649 1.00 41.16 281 SER A C 1
ATOM 2025 O O . SER A 1 281 ? 48.866 49.264 21.737 1.00 41.16 281 SER A O 1
ATOM 2027 N N . PRO A 1 282 ? 46.875 50.054 22.412 1.00 45.22 282 PRO A N 1
ATOM 2028 C CA . PRO A 1 282 ? 47.423 50.839 23.517 1.00 45.22 282 PRO A CA 1
ATOM 2029 C C . PRO A 1 282 ? 47.617 49.963 24.768 1.00 45.22 282 PRO A C 1
ATOM 2031 O O . PRO A 1 282 ? 46.804 49.083 25.051 1.00 45.22 282 PRO A O 1
ATOM 2034 N N . GLY A 1 283 ? 48.702 50.207 25.510 1.00 39.75 283 GLY A N 1
ATOM 2035 C CA . GLY A 1 283 ? 49.060 49.521 26.762 1.00 39.75 283 GLY A CA 1
ATOM 2036 C C . GLY A 1 283 ? 48.104 49.780 27.946 1.00 39.75 283 GLY A C 1
ATOM 2037 O O . GLY A 1 283 ? 47.124 50.512 27.809 1.00 39.75 283 GLY A O 1
ATOM 2038 N N . PRO A 1 284 ? 48.351 49.162 29.119 1.00 47.72 284 PRO A N 1
ATOM 2039 C CA . PRO A 1 284 ? 47.298 48.907 30.095 1.00 47.72 284 PRO A CA 1
ATOM 2040 C C . PRO A 1 284 ? 47.061 50.021 31.133 1.00 47.72 284 PRO A C 1
ATOM 2042 O O . PRO A 1 284 ? 47.984 50.659 31.634 1.00 47.72 284 PRO A O 1
ATOM 2045 N N . SER A 1 285 ? 45.793 50.056 31.564 1.00 41.12 285 SER A N 1
ATOM 2046 C CA . SER A 1 285 ? 45.230 50.405 32.886 1.00 41.12 285 SER A CA 1
ATOM 2047 C C . SER A 1 285 ? 45.104 51.868 33.351 1.00 41.12 285 SER A C 1
ATOM 2049 O O . SER A 1 285 ? 46.057 52.497 33.796 1.00 41.12 285 SER A O 1
ATOM 2051 N N . GLY A 1 286 ? 43.839 52.301 33.447 1.00 35.28 286 GLY A N 1
ATOM 2052 C CA . GLY A 1 286 ? 43.292 53.222 34.455 1.00 35.28 286 GLY A CA 1
ATOM 2053 C C . GLY A 1 286 ? 41.801 52.886 34.704 1.00 35.28 286 GLY A C 1
ATOM 2054 O O . GLY A 1 286 ? 41.133 52.485 33.748 1.00 35.28 286 GLY A O 1
ATOM 2055 N N . PRO A 1 287 ? 41.273 52.950 35.946 1.00 44.09 287 PRO A N 1
ATOM 2056 C CA . PRO A 1 287 ? 39.913 52.499 36.273 1.00 44.09 287 PRO A CA 1
ATOM 2057 C C . PRO A 1 287 ? 38.830 53.550 35.931 1.00 44.09 287 PRO A C 1
ATOM 2059 O O . PRO A 1 287 ? 39.163 54.711 35.687 1.00 44.09 287 PRO A O 1
ATOM 2062 N N . PRO A 1 288 ? 37.536 53.164 35.894 1.00 49.91 288 PRO A N 1
ATOM 2063 C CA . PRO A 1 288 ? 36.501 53.881 35.149 1.00 49.91 288 PRO A CA 1
ATOM 2064 C C . PRO A 1 288 ? 35.718 54.886 36.006 1.00 49.91 288 PRO A C 1
ATOM 2066 O O . PRO A 1 288 ? 35.728 54.804 37.237 1.00 49.91 288 PRO A O 1
ATOM 2069 N N . PRO A 1 289 ? 34.910 55.740 35.354 1.00 43.53 289 PRO A N 1
ATOM 2070 C CA . PRO A 1 289 ? 33.604 56.049 35.925 1.00 43.53 289 PRO A CA 1
ATOM 2071 C C . PRO A 1 289 ? 32.447 56.002 34.908 1.00 43.53 289 PRO A C 1
ATOM 2073 O O . PRO A 1 289 ? 32.565 56.493 33.792 1.00 43.53 289 PRO A O 1
ATOM 2076 N N . GLY A 1 290 ? 31.306 55.484 35.383 1.00 32.06 290 GLY A N 1
ATOM 2077 C CA . GLY A 1 290 ? 29.953 55.994 35.100 1.00 32.06 290 GLY A CA 1
ATOM 2078 C C . GLY A 1 290 ? 29.279 55.638 33.765 1.00 32.06 290 GLY A C 1
ATOM 2079 O O . GLY A 1 290 ? 29.754 56.013 32.704 1.00 32.06 290 GLY A O 1
ATOM 2080 N N . GLY A 1 291 ? 28.105 54.988 33.834 1.00 34.50 291 GLY A N 1
ATOM 2081 C CA . GLY A 1 291 ? 27.120 54.907 32.729 1.00 34.50 291 GLY A CA 1
ATOM 2082 C C . GLY A 1 291 ? 26.419 56.257 32.450 1.00 34.50 291 GLY A C 1
ATOM 2083 O O . GLY A 1 291 ? 26.964 57.278 32.868 1.00 34.50 291 GLY A O 1
ATOM 2084 N N . PRO A 1 292 ? 25.197 56.333 31.856 1.00 48.88 292 PRO A N 1
ATOM 2085 C CA . PRO A 1 292 ? 24.277 55.275 31.392 1.00 48.88 292 PRO A CA 1
ATOM 2086 C C . PRO A 1 292 ? 23.645 55.510 29.981 1.00 48.88 292 PRO A C 1
ATOM 2088 O O . PRO A 1 292 ? 23.702 56.604 29.432 1.00 48.88 292 PRO A O 1
ATOM 2091 N N . GLY A 1 293 ? 22.896 54.520 29.468 1.00 35.69 293 GLY A N 1
ATOM 2092 C CA . GLY A 1 293 ? 21.624 54.770 28.754 1.00 35.69 293 GLY A CA 1
ATOM 2093 C C . GLY A 1 293 ? 21.510 54.419 27.251 1.00 35.69 293 GLY A C 1
ATOM 2094 O O . GLY A 1 293 ? 22.523 54.358 26.564 1.00 35.69 293 GLY A O 1
ATOM 2095 N N . PRO A 1 294 ? 20.282 54.151 26.739 1.00 57.50 294 PRO A N 1
ATOM 2096 C CA . PRO A 1 294 ? 20.019 53.210 25.635 1.00 57.50 294 PRO A CA 1
ATOM 2097 C C . PRO A 1 294 ? 19.375 53.839 24.375 1.00 57.50 294 PRO A C 1
ATOM 2099 O O . PRO A 1 294 ? 18.807 54.927 24.444 1.00 57.50 294 PRO A O 1
ATOM 2102 N N . GLY A 1 295 ? 19.358 53.127 23.234 1.00 33.66 295 GLY A N 1
ATOM 2103 C CA . GLY A 1 295 ? 18.545 53.547 22.081 1.00 33.66 295 GLY A CA 1
ATOM 2104 C C . GLY A 1 295 ? 18.571 52.656 20.827 1.00 33.66 295 GLY A C 1
ATOM 2105 O O . GLY A 1 295 ? 19.551 52.663 20.097 1.00 33.66 295 GLY A O 1
ATOM 2106 N N . GLY A 1 296 ? 17.434 52.002 20.548 1.00 37.53 296 GLY A N 1
ATOM 2107 C CA . GLY A 1 296 ? 16.735 52.058 19.246 1.00 37.53 296 GLY A CA 1
ATOM 2108 C C . GLY A 1 296 ? 17.099 51.074 18.108 1.00 37.53 296 GLY A C 1
ATOM 2109 O O . GLY A 1 296 ? 18.239 50.637 18.029 1.00 37.53 296 GLY A O 1
ATOM 2110 N N . PRO A 1 297 ? 16.135 50.713 17.222 1.00 47.38 297 PRO A N 1
ATOM 2111 C CA . PRO A 1 297 ? 16.138 49.475 16.428 1.00 47.38 297 PRO A CA 1
ATOM 2112 C C . PRO A 1 297 ? 16.574 49.644 14.955 1.00 47.38 297 PRO A C 1
ATOM 2114 O O . PRO A 1 297 ? 16.482 50.729 14.384 1.00 47.38 297 PRO A O 1
ATOM 2117 N N . GLY A 1 298 ? 17.015 48.543 14.332 1.00 36.22 298 GLY A N 1
ATOM 2118 C CA . GLY A 1 298 ? 17.427 48.473 12.921 1.00 36.22 298 GLY A CA 1
ATOM 2119 C C . GLY A 1 298 ? 16.264 48.314 11.915 1.00 36.22 298 GLY A C 1
ATOM 2120 O O . GLY A 1 298 ? 15.181 47.876 12.308 1.00 36.22 298 GLY A O 1
ATOM 2121 N N . PRO A 1 299 ? 16.467 48.671 10.628 1.00 48.28 299 PRO A N 1
ATOM 2122 C CA . PRO A 1 299 ? 15.401 48.855 9.640 1.00 48.28 299 PRO A CA 1
ATOM 2123 C C . PRO A 1 299 ? 15.038 47.585 8.849 1.00 48.28 299 PRO A C 1
ATOM 2125 O O . PRO A 1 299 ? 15.853 46.681 8.670 1.00 48.28 299 PRO A O 1
ATOM 2128 N N . GLY A 1 300 ? 13.791 47.557 8.366 1.00 39.06 300 GLY A N 1
ATOM 2129 C CA . GLY A 1 300 ? 13.181 46.478 7.586 1.00 39.06 300 GLY A CA 1
ATOM 2130 C C . GLY A 1 300 ? 13.675 46.360 6.139 1.00 39.06 300 GLY A C 1
ATOM 2131 O O . GLY A 1 300 ? 14.103 47.334 5.521 1.00 39.06 300 GLY A O 1
ATOM 2132 N N . GLY A 1 301 ? 13.597 45.132 5.618 1.00 46.56 301 GLY A N 1
ATOM 2133 C CA . GLY A 1 301 ? 13.874 44.785 4.223 1.00 46.56 301 GLY A CA 1
ATOM 2134 C C . GLY A 1 301 ? 12.676 45.013 3.282 1.00 46.56 301 GLY A C 1
ATOM 2135 O O . GLY A 1 301 ? 11.558 45.232 3.752 1.00 46.56 301 GLY A O 1
ATOM 2136 N N . PRO A 1 302 ? 12.908 44.992 1.956 1.00 53.78 302 PRO A N 1
ATOM 2137 C CA . PRO A 1 302 ? 11.925 45.380 0.943 1.00 53.78 302 PRO A CA 1
ATOM 2138 C C . PRO A 1 302 ? 10.825 44.319 0.712 1.00 53.78 302 PRO A C 1
ATOM 2140 O O . PRO A 1 302 ? 11.049 43.139 0.984 1.00 53.78 302 PRO A O 1
ATOM 2143 N N . PRO A 1 303 ? 9.643 44.722 0.200 1.00 57.53 303 PRO A N 1
ATOM 2144 C CA . PRO A 1 303 ? 8.520 43.819 -0.052 1.00 57.53 303 PRO A CA 1
ATOM 2145 C C . PRO A 1 303 ? 8.703 42.969 -1.322 1.00 57.53 303 PRO A C 1
ATOM 2147 O O . PRO A 1 303 ? 9.288 43.418 -2.308 1.00 57.53 303 PRO A O 1
ATOM 2150 N N . ASN A 1 304 ? 8.156 41.749 -1.292 1.00 58.59 304 ASN A N 1
ATOM 2151 C CA . ASN A 1 304 ? 8.100 40.821 -2.427 1.00 58.59 304 ASN A CA 1
ATOM 2152 C C . ASN A 1 304 ? 7.106 41.287 -3.515 1.00 58.59 304 ASN A C 1
ATOM 2154 O O . ASN A 1 304 ? 6.139 41.985 -3.195 1.00 58.59 304 ASN A O 1
ATOM 2158 N N . PRO A 1 305 ? 7.320 40.898 -4.788 1.00 60.59 305 PRO A N 1
ATOM 2159 C CA . PRO A 1 305 ? 6.422 41.232 -5.894 1.00 60.59 305 PRO A CA 1
ATOM 2160 C C . PRO A 1 305 ? 5.074 40.483 -5.808 1.00 60.59 305 PRO A C 1
ATOM 2162 O O . PRO A 1 305 ? 5.015 39.419 -5.195 1.00 60.59 305 PRO A O 1
ATOM 2165 N N . PRO A 1 306 ? 4.001 41.029 -6.415 1.00 59.50 306 PRO A N 1
ATOM 2166 C CA . PRO A 1 306 ? 2.669 40.426 -6.399 1.00 59.50 306 PRO A CA 1
ATOM 2167 C C . PRO A 1 306 ? 2.544 39.224 -7.348 1.00 59.50 306 PRO A C 1
ATOM 2169 O O . PRO A 1 306 ? 3.163 39.194 -8.414 1.00 59.50 306 PRO A O 1
ATOM 2172 N N . ASP A 1 307 ? 1.704 38.268 -6.949 1.00 62.78 307 ASP A N 1
ATOM 2173 C CA . ASP A 1 307 ? 1.389 37.043 -7.689 1.00 62.78 307 ASP A CA 1
ATOM 2174 C C . ASP A 1 307 ? 0.623 37.310 -9.006 1.00 62.78 307 ASP A C 1
ATOM 2176 O O . ASP A 1 307 ? -0.091 38.314 -9.123 1.00 62.78 307 ASP A O 1
ATOM 2180 N N . PRO A 1 308 ? 0.756 36.424 -10.016 1.00 62.31 308 PRO A N 1
ATOM 2181 C CA . PRO A 1 308 ? 0.016 36.522 -11.272 1.00 62.31 308 PRO A CA 1
ATOM 2182 C C . PRO A 1 308 ? -1.486 36.207 -11.097 1.00 62.31 308 PRO A C 1
ATOM 2184 O O . PRO A 1 308 ? -1.852 35.455 -10.196 1.00 62.31 308 PRO A O 1
ATOM 2187 N N . PRO A 1 309 ? -2.363 36.757 -11.962 1.00 61.41 309 PRO A N 1
ATOM 2188 C CA . PRO A 1 309 ? -3.808 36.557 -11.867 1.00 61.41 309 PRO A CA 1
ATOM 2189 C C . PRO A 1 309 ? -4.245 35.145 -12.282 1.00 61.41 309 PRO A C 1
ATOM 2191 O O . PRO A 1 309 ? -3.677 34.553 -13.203 1.00 61.41 309 PRO A O 1
ATOM 2194 N N . ASP A 1 310 ? -5.293 34.654 -11.617 1.00 62.28 310 ASP A N 1
ATOM 2195 C CA . ASP A 1 310 ? -5.923 33.355 -11.865 1.00 62.28 310 ASP A CA 1
ATOM 2196 C C . ASP A 1 310 ? -6.494 33.226 -13.295 1.00 62.28 310 ASP A C 1
ATOM 2198 O O . ASP A 1 310 ? -6.937 34.220 -13.887 1.00 62.28 310 ASP A O 1
ATOM 2202 N N . PRO A 1 311 ? -6.513 32.007 -13.870 1.00 63.56 311 PRO A N 1
ATOM 2203 C CA . PRO A 1 311 ? -7.145 31.746 -15.159 1.00 63.56 311 PRO A CA 1
ATOM 2204 C C . PRO A 1 311 ? -8.683 31.855 -15.076 1.00 63.56 311 PRO A C 1
ATOM 2206 O O . PRO A 1 311 ? -9.258 31.622 -14.014 1.00 63.56 311 PRO A O 1
ATOM 2209 N N . PRO A 1 312 ? -9.365 32.199 -16.186 1.00 60.34 312 PRO A N 1
ATOM 2210 C CA . PRO A 1 312 ? -10.814 32.386 -16.199 1.00 60.34 312 PRO A CA 1
ATOM 2211 C C . PRO A 1 312 ? -11.578 31.063 -16.041 1.00 60.34 312 PRO A C 1
ATOM 2213 O O . PRO A 1 312 ? -11.186 30.044 -16.610 1.00 60.34 312 PRO A O 1
ATOM 2216 N N . ASP A 1 313 ? -12.693 31.120 -15.308 1.00 55.06 313 ASP A N 1
ATOM 2217 C CA . ASP A 1 313 ? -13.638 30.015 -15.121 1.00 55.06 313 ASP A CA 1
ATOM 2218 C C . ASP A 1 313 ? -14.203 29.510 -16.465 1.00 55.06 313 ASP A C 1
ATOM 2220 O O . ASP A 1 313 ? -14.620 30.296 -17.323 1.00 55.06 313 ASP A O 1
ATOM 2224 N N . GLU A 1 314 ? -14.240 28.184 -16.638 1.00 60.88 314 GLU A N 1
ATOM 2225 C CA . GLU A 1 314 ? -14.897 27.521 -17.772 1.00 60.88 314 GLU A CA 1
ATOM 2226 C C . GLU A 1 314 ? -16.423 27.755 -17.764 1.00 60.88 314 GLU A C 1
ATOM 2228 O O . GLU A 1 314 ? -17.044 27.798 -16.697 1.00 60.88 314 GLU A O 1
ATOM 2233 N N . PRO A 1 315 ? -17.063 27.884 -18.943 1.00 50.28 315 PRO A N 1
ATOM 2234 C CA . PRO A 1 315 ? -18.494 28.137 -19.036 1.00 50.28 315 PRO A CA 1
ATOM 2235 C C . PRO A 1 315 ? -19.316 26.902 -18.647 1.00 50.28 315 PRO A C 1
ATOM 2237 O O . PRO A 1 315 ? -19.083 25.792 -19.120 1.00 50.28 315 PRO A O 1
ATOM 2240 N N . THR A 1 316 ? -20.328 27.126 -17.812 1.00 51.12 316 THR A N 1
ATOM 2241 C CA . THR A 1 316 ? -21.320 26.133 -17.402 1.00 51.12 316 THR A CA 1
ATOM 2242 C C . THR A 1 316 ? -22.222 25.716 -18.570 1.00 51.12 316 THR A C 1
ATOM 2244 O O . THR A 1 316 ? -22.842 26.552 -19.229 1.00 51.12 316 THR A O 1
ATOM 2247 N N . GLU A 1 317 ? -22.324 24.408 -18.811 1.00 53.47 317 GLU A N 1
ATOM 2248 C CA . GLU A 1 317 ? -23.312 23.805 -19.716 1.00 53.47 317 GLU A CA 1
ATOM 2249 C C . GLU A 1 317 ? -24.741 23.979 -19.151 1.00 53.47 317 GLU A C 1
ATOM 2251 O O . GLU A 1 317 ? -24.937 23.840 -17.937 1.00 53.47 317 GLU A O 1
ATOM 2256 N N . PRO A 1 318 ? -25.759 24.290 -19.978 1.00 53.69 318 PRO A N 1
ATOM 2257 C CA . PRO A 1 318 ? -27.136 24.400 -19.509 1.00 53.69 318 PRO A CA 1
ATOM 2258 C C . PRO A 1 318 ? -27.765 23.016 -19.256 1.00 53.69 318 PRO A C 1
ATOM 2260 O O . PRO A 1 318 ? -27.386 22.034 -19.893 1.00 53.69 318 PRO A O 1
ATOM 2263 N N . PRO A 1 319 ? -28.756 22.918 -18.350 1.00 56.69 319 PRO A N 1
ATOM 2264 C CA . PRO A 1 319 ? -29.415 21.655 -18.041 1.00 56.69 319 PRO A CA 1
ATOM 2265 C C . PRO A 1 319 ? -30.309 21.199 -19.202 1.00 56.69 319 PRO A C 1
ATOM 2267 O O . PRO A 1 319 ? -31.095 21.981 -19.740 1.00 56.69 319 PRO A O 1
ATOM 2270 N N . ASN A 1 320 ? -30.206 19.917 -19.555 1.00 52.09 320 ASN A N 1
ATOM 2271 C CA . ASN A 1 320 ? -31.133 19.244 -20.463 1.00 52.09 320 ASN A CA 1
ATOM 2272 C C . ASN A 1 320 ? -32.552 19.263 -19.868 1.00 52.09 320 ASN A C 1
ATOM 2274 O O . ASN A 1 320 ? -32.747 18.857 -18.722 1.00 52.09 320 ASN A O 1
ATOM 2278 N N . GLY A 1 321 ? -33.516 19.756 -20.647 1.00 51.38 321 GLY A N 1
ATOM 2279 C CA . GLY A 1 321 ? -34.945 19.682 -20.345 1.00 51.38 321 GLY A CA 1
ATOM 2280 C C . GLY A 1 321 ? -35.579 18.386 -20.857 1.00 51.38 321 GLY A C 1
ATOM 2281 O O . GLY A 1 321 ? -35.129 17.867 -21.876 1.00 51.38 321 GLY A O 1
ATOM 2282 N N . ASP A 1 322 ? -36.589 17.941 -20.099 1.00 45.97 322 ASP A N 1
ATOM 2283 C CA . ASP A 1 322 ? -37.693 16.988 -20.353 1.00 45.97 322 ASP A CA 1
ATOM 2284 C C . ASP A 1 322 ? -37.512 15.841 -21.368 1.00 45.97 322 ASP A C 1
ATOM 2286 O O . ASP A 1 322 ? -37.497 16.084 -22.598 1.00 45.97 322 ASP A O 1
#